Protein AF-A0A498L5N2-F1 (afdb_monomer_lite)

Structure (mmCIF, N/CA/C/O backbone):
data_AF-A0A498L5N2-F1
#
_entry.id   AF-A0A498L5N2-F1
#
loop_
_atom_site.group_PDB
_atom_site.id
_atom_site.type_symbol
_atom_site.label_atom_id
_atom_site.label_alt_id
_atom_site.label_comp_id
_atom_site.label_asym_id
_atom_site.label_entity_id
_atom_site.label_seq_id
_atom_site.pdbx_PDB_ins_code
_atom_site.Cartn_x
_atom_site.Cartn_y
_atom_site.Cartn_z
_atom_site.occupancy
_atom_site.B_iso_or_equiv
_atom_site.auth_seq_id
_atom_site.auth_comp_id
_atom_site.auth_asym_id
_atom_site.auth_atom_id
_atom_site.pdbx_PDB_model_num
ATOM 1 N N . MET A 1 1 ? 24.777 11.546 -25.045 1.00 41.84 1 MET A N 1
ATOM 2 C CA . MET A 1 1 ? 25.797 12.406 -25.681 1.00 41.84 1 MET A CA 1
ATOM 3 C C . MET A 1 1 ? 25.207 12.882 -26.994 1.00 41.84 1 MET A C 1
ATOM 5 O O . MET A 1 1 ? 25.065 12.077 -27.899 1.00 41.84 1 MET A O 1
ATOM 9 N N . VAL A 1 2 ? 24.742 14.127 -27.050 1.00 40.88 2 VAL A N 1
ATOM 10 C CA . VAL A 1 2 ? 24.189 14.731 -28.269 1.00 40.88 2 VAL A CA 1
ATOM 11 C C . VAL A 1 2 ? 25.119 15.880 -28.625 1.00 40.88 2 VAL A C 1
ATOM 13 O O . VAL A 1 2 ? 25.367 16.743 -27.787 1.00 40.88 2 VAL A O 1
ATOM 16 N N . VAL A 1 3 ? 25.691 15.828 -29.825 1.00 46.53 3 VAL A N 1
ATOM 17 C CA . VAL A 1 3 ? 26.588 16.856 -30.358 1.00 46.53 3 VAL A CA 1
ATOM 18 C C . VAL A 1 3 ? 25.764 17.724 -31.301 1.00 46.53 3 VAL A C 1
ATOM 20 O O . VAL A 1 3 ? 25.321 17.249 -32.342 1.00 46.53 3 VAL A O 1
ATOM 23 N N . LEU A 1 4 ? 25.557 18.985 -30.926 1.00 50.78 4 LEU A N 1
ATOM 24 C CA . LEU A 1 4 ? 25.120 20.044 -31.830 1.00 50.78 4 LEU A CA 1
ATOM 25 C C . LEU A 1 4 ? 26.241 21.079 -31.915 1.00 50.78 4 LEU A C 1
ATOM 27 O O . LEU A 1 4 ? 26.857 21.426 -30.906 1.00 50.78 4 LEU A O 1
ATOM 31 N N . GLY A 1 5 ? 26.537 21.481 -33.149 1.00 56.16 5 GLY A N 1
ATOM 32 C CA . GLY A 1 5 ? 27.606 22.402 -33.495 1.00 56.16 5 GLY A CA 1
ATOM 33 C C . GLY A 1 5 ? 27.331 23.800 -32.968 1.00 56.16 5 GLY A C 1
ATOM 34 O O . GLY A 1 5 ? 26.425 24.473 -33.429 1.00 56.16 5 GLY A O 1
ATOM 35 N N . ASP A 1 6 ? 28.104 24.186 -31.969 1.00 58.16 6 ASP A N 1
ATOM 36 C CA . ASP A 1 6 ? 28.868 25.428 -31.904 1.00 58.16 6 ASP A CA 1
ATOM 37 C C . ASP A 1 6 ? 29.682 25.341 -30.614 1.00 58.16 6 ASP A C 1
ATOM 39 O O . ASP A 1 6 ? 29.165 24.945 -29.571 1.00 58.16 6 ASP A O 1
ATOM 43 N N . GLY A 1 7 ? 30.985 25.614 -30.693 1.00 59.75 7 GLY A N 1
ATOM 44 C CA . GLY A 1 7 ? 31.980 25.362 -29.642 1.00 59.75 7 GLY A CA 1
ATOM 45 C C . GLY A 1 7 ? 31.846 26.229 -28.384 1.00 59.75 7 GLY A C 1
ATOM 46 O O . GLY A 1 7 ? 32.812 26.859 -27.965 1.00 59.75 7 GLY A O 1
ATOM 47 N N . GLN A 1 8 ? 30.671 26.264 -27.763 1.00 45.53 8 GLN A N 1
ATOM 48 C CA . GLN A 1 8 ? 30.416 26.887 -26.474 1.00 45.53 8 GLN A CA 1
ATOM 49 C C . GLN A 1 8 ? 30.339 25.801 -25.398 1.00 45.53 8 GLN A C 1
ATOM 51 O O . GLN A 1 8 ? 29.411 24.996 -25.340 1.00 45.53 8 GLN A O 1
ATOM 56 N N . VAL A 1 9 ? 31.348 25.779 -24.528 1.00 51.03 9 VAL A N 1
ATOM 57 C CA . VAL A 1 9 ? 31.362 24.942 -23.327 1.00 51.03 9 VAL A CA 1
ATOM 58 C C . VAL A 1 9 ? 30.348 25.522 -22.342 1.00 51.03 9 VAL A C 1
ATOM 60 O O . VAL A 1 9 ? 30.632 26.496 -21.649 1.00 51.03 9 VAL A O 1
ATOM 63 N N . VAL A 1 10 ? 29.154 24.932 -22.285 1.00 55.66 10 VAL A N 1
ATOM 64 C CA . VAL A 1 10 ? 28.150 25.244 -21.260 1.00 55.66 10 VAL A CA 1
ATOM 65 C C . VAL A 1 10 ? 28.510 24.469 -19.986 1.00 55.66 10 VAL A C 1
ATOM 67 O O . VAL A 1 10 ? 28.491 23.236 -20.006 1.00 55.66 10 VAL A O 1
ATOM 70 N N . PRO A 1 11 ? 28.845 25.128 -18.862 1.00 56.34 11 PRO A N 1
ATOM 71 C CA . PRO A 1 11 ? 29.054 24.424 -17.606 1.00 56.34 11 PRO A CA 1
ATOM 72 C C . PRO A 1 11 ? 27.716 23.900 -17.069 1.00 56.34 11 PRO A C 1
ATOM 74 O O . PRO A 1 11 ? 26.804 24.662 -16.754 1.00 56.34 11 PRO A O 1
ATOM 77 N N . THR A 1 12 ? 27.614 22.579 -16.928 1.00 61.59 12 THR A N 1
ATOM 78 C CA . THR A 1 12 ? 26.543 21.895 -16.190 1.00 61.59 12 THR A CA 1
ATOM 79 C C . THR A 1 12 ? 26.411 22.451 -14.766 1.00 61.59 12 THR A C 1
ATOM 81 O O . THR A 1 12 ? 27.430 22.599 -14.079 1.00 61.59 12 THR A O 1
ATOM 84 N N . PRO A 1 13 ? 25.187 22.713 -14.267 1.00 49.59 13 PRO A N 1
ATOM 85 C CA . PRO A 1 13 ? 24.991 23.147 -12.893 1.00 49.59 13 PRO A CA 1
ATOM 86 C C . PRO A 1 13 ? 25.407 22.030 -11.927 1.00 49.59 13 PRO A C 1
ATOM 88 O O . PRO A 1 13 ? 24.797 20.964 -11.853 1.00 49.59 13 PRO A O 1
ATOM 91 N N . ARG A 1 14 ? 26.490 22.296 -11.187 1.00 50.66 14 ARG A N 1
ATOM 92 C CA . ARG A 1 14 ? 26.965 21.493 -10.057 1.00 50.66 14 ARG A CA 1
ATOM 93 C C . ARG A 1 14 ? 25.847 21.299 -9.037 1.00 50.66 14 ARG A C 1
ATOM 95 O O . ARG A 1 14 ? 25.203 22.260 -8.617 1.00 50.66 14 ARG A O 1
ATOM 102 N N . GLY A 1 15 ? 25.707 20.054 -8.589 1.00 49.12 15 GLY A N 1
ATOM 103 C CA . GLY A 1 15 ? 24.810 19.653 -7.516 1.00 49.12 15 GLY A CA 1
ATOM 104 C C . GLY A 1 15 ? 24.943 20.538 -6.277 1.00 49.12 15 GLY A C 1
ATOM 105 O O . GLY A 1 15 ? 26.016 20.667 -5.682 1.00 49.12 15 GLY A O 1
ATOM 106 N N . ARG A 1 16 ? 23.814 21.117 -5.864 1.00 40.75 16 ARG A N 1
ATOM 107 C CA . ARG A 1 16 ? 23.642 21.650 -4.516 1.00 40.75 16 ARG A CA 1
ATOM 108 C C . ARG A 1 16 ? 23.484 20.472 -3.565 1.00 40.75 16 ARG A C 1
ATOM 110 O O . ARG A 1 16 ? 22.422 19.866 -3.486 1.00 40.75 16 ARG A O 1
ATOM 117 N N . ARG A 1 17 ? 24.544 20.183 -2.810 1.00 45.25 17 ARG A N 1
ATOM 118 C CA . ARG A 1 17 ? 24.421 19.479 -1.532 1.00 45.25 17 ARG A CA 1
ATOM 119 C C . ARG A 1 17 ? 23.640 20.391 -0.590 1.00 45.25 17 ARG A C 1
ATOM 121 O O . ARG A 1 17 ? 24.196 21.346 -0.054 1.00 45.25 17 ARG A O 1
ATOM 128 N N . ILE A 1 18 ? 22.351 20.123 -0.421 1.00 45.91 18 ILE A N 1
ATOM 129 C CA . ILE A 1 18 ? 21.575 20.694 0.677 1.00 45.91 18 ILE A CA 1
ATOM 130 C C . ILE A 1 18 ? 21.891 19.838 1.903 1.00 45.91 18 ILE A C 1
ATOM 132 O O . ILE A 1 18 ? 21.345 18.759 2.098 1.00 45.91 18 ILE A O 1
ATOM 136 N N . LEU A 1 19 ? 22.840 20.318 2.705 1.00 46.84 19 LEU A N 1
ATOM 137 C CA . LEU A 1 19 ? 22.984 19.919 4.099 1.00 46.84 19 LEU A CA 1
ATOM 138 C C . LEU A 1 19 ? 21.739 20.425 4.839 1.00 46.84 19 LEU A C 1
ATOM 140 O O . LEU A 1 19 ? 21.717 21.570 5.289 1.00 46.84 19 LEU A O 1
ATOM 144 N N . SER A 1 20 ? 20.692 19.605 4.933 1.00 41.53 20 SER A N 1
ATOM 145 C CA . SER A 1 20 ? 19.581 19.908 5.834 1.00 41.53 20 SER A CA 1
ATOM 146 C C . SER A 1 20 ? 19.982 19.484 7.241 1.00 41.53 20 SER A C 1
ATOM 148 O O . SER A 1 20 ? 20.059 18.302 7.575 1.00 41.53 20 SER A O 1
ATOM 150 N N . ARG A 1 21 ? 20.345 20.485 8.043 1.00 44.62 21 ARG A N 1
ATOM 151 C CA . ARG A 1 21 ? 20.573 20.353 9.476 1.00 44.62 21 ARG A CA 1
ATOM 152 C C . ARG A 1 21 ? 19.275 19.897 10.134 1.00 44.62 21 ARG A C 1
ATOM 154 O O . ARG A 1 21 ? 18.267 20.591 10.066 1.00 44.62 21 ARG A O 1
ATOM 161 N N . SER A 1 22 ? 19.368 18.760 10.810 1.00 45.28 22 SER A N 1
ATOM 162 C CA . SER A 1 22 ? 18.402 18.260 11.778 1.00 45.28 22 SER A CA 1
ATOM 163 C C . SER A 1 22 ? 18.060 19.359 12.794 1.00 45.28 22 SER A C 1
ATOM 165 O O . SER A 1 22 ? 18.898 19.745 13.612 1.00 45.28 22 SER A O 1
ATOM 167 N N . LEU A 1 23 ? 16.849 19.911 12.696 1.00 42.06 23 LEU A N 1
ATOM 168 C CA . LEU A 1 23 ? 16.246 20.763 13.716 1.00 42.06 23 LEU A CA 1
ATOM 169 C C . LEU A 1 23 ? 15.180 19.925 14.420 1.00 42.06 23 LEU A C 1
ATOM 171 O O . LEU A 1 23 ? 14.024 19.863 14.011 1.00 42.06 23 LEU A O 1
ATOM 175 N N . ILE A 1 24 ? 15.607 19.244 15.480 1.00 46.81 24 ILE A N 1
ATOM 176 C CA . ILE A 1 24 ? 14.726 18.562 16.422 1.00 46.81 24 ILE A CA 1
ATOM 177 C C . ILE A 1 24 ? 14.003 19.654 17.221 1.00 46.81 24 ILE A C 1
ATOM 179 O O . ILE A 1 24 ? 14.530 20.189 18.197 1.00 46.81 24 ILE A O 1
ATOM 183 N N . LEU A 1 25 ? 12.804 20.026 16.774 1.00 40.00 25 LEU A N 1
ATOM 184 C CA . LEU A 1 25 ? 11.910 20.918 17.504 1.00 40.00 25 LEU A CA 1
ATOM 185 C C . LEU A 1 25 ? 11.037 20.072 18.444 1.00 40.00 25 LEU A C 1
ATOM 187 O O . LEU A 1 25 ? 9.973 19.589 18.069 1.00 40.00 25 LEU A O 1
ATOM 191 N N . TYR A 1 26 ? 11.500 19.888 19.682 1.00 42.88 26 TYR A N 1
ATOM 192 C CA . TYR A 1 26 ? 10.705 19.304 20.766 1.00 42.88 26 TYR A CA 1
ATOM 193 C C . TYR A 1 26 ? 9.511 20.219 21.087 1.00 42.88 26 TYR A C 1
ATOM 195 O O . TYR A 1 26 ? 9.645 21.229 21.784 1.00 42.88 26 TYR A O 1
ATOM 203 N N . LYS A 1 27 ? 8.319 19.865 20.598 1.00 40.88 27 LYS A N 1
ATOM 204 C CA . LYS A 1 27 ? 7.059 20.517 20.973 1.00 40.88 27 LYS A CA 1
ATOM 205 C C . LYS A 1 27 ? 6.582 19.951 22.315 1.00 40.88 27 LYS A C 1
ATOM 207 O O . LYS A 1 27 ? 5.880 18.951 22.388 1.00 40.88 27 LYS A O 1
ATOM 212 N N . ARG A 1 28 ? 7.007 20.605 23.398 1.00 40.59 28 ARG A N 1
ATOM 213 C CA . ARG A 1 28 ? 6.606 20.338 24.787 1.00 40.59 28 ARG A CA 1
ATOM 214 C C . ARG A 1 28 ? 5.203 20.904 25.035 1.00 40.59 28 ARG A C 1
ATOM 216 O O . ARG A 1 28 ? 5.051 22.105 25.243 1.00 40.59 28 ARG A O 1
ATOM 223 N N . ILE A 1 29 ? 4.178 20.054 25.009 1.00 44.31 29 ILE A N 1
ATOM 224 C CA . ILE A 1 29 ? 2.815 20.424 25.416 1.00 44.31 29 ILE A CA 1
ATOM 225 C C . ILE A 1 29 ? 2.756 20.416 26.947 1.00 44.31 29 ILE A C 1
ATOM 227 O O . ILE A 1 29 ? 2.770 19.371 27.592 1.00 44.31 29 ILE A O 1
ATOM 231 N N . HIS A 1 30 ? 2.736 21.613 27.532 1.00 44.00 30 HIS A N 1
ATOM 232 C CA . HIS A 1 30 ? 2.388 21.818 28.932 1.00 44.00 30 HIS A CA 1
ATOM 233 C C . HIS A 1 30 ? 0.863 21.802 29.075 1.00 44.00 30 HIS A C 1
ATOM 235 O O . HIS A 1 30 ? 0.172 22.677 28.556 1.00 44.00 30 HIS A O 1
ATOM 241 N N . LEU A 1 31 ? 0.358 20.812 29.813 1.00 42.59 31 LEU A N 1
ATOM 242 C CA . LEU A 1 31 ? -1.011 20.753 30.316 1.00 42.59 31 LEU A CA 1
ATOM 243 C C . LEU A 1 31 ? -1.317 21.990 31.174 1.00 42.59 31 LEU A C 1
ATOM 245 O O . LEU A 1 31 ? -0.715 22.220 32.225 1.00 42.59 31 LEU A O 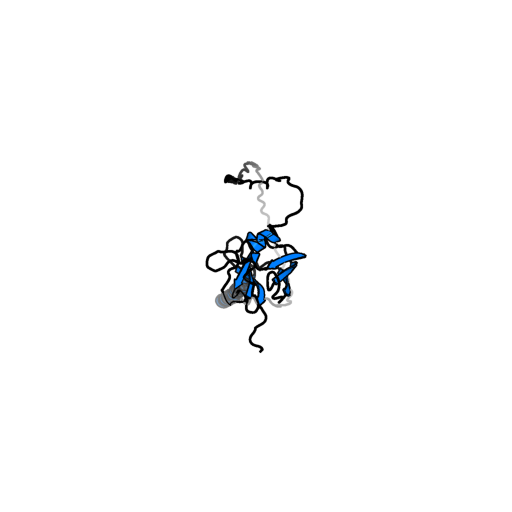1
ATOM 249 N N . PHE A 1 32 ? -2.269 22.784 30.695 1.00 38.41 32 PHE A N 1
ATOM 250 C CA . PHE A 1 32 ? -2.803 23.973 31.342 1.00 38.41 32 PHE A CA 1
ATOM 251 C C . PHE A 1 32 ? -3.977 23.566 32.244 1.00 38.41 32 PHE A C 1
ATOM 253 O O . PHE A 1 32 ? -5.123 23.509 31.811 1.00 38.41 32 PHE A O 1
ATOM 260 N N . GLY A 1 33 ? -3.685 23.243 33.504 1.00 40.06 33 GLY A N 1
ATOM 261 C CA . GLY A 1 33 ? -4.686 22.981 34.540 1.00 40.06 33 GLY A CA 1
ATOM 262 C C . GLY A 1 33 ? -4.764 24.137 35.534 1.00 40.06 33 GLY A C 1
ATOM 263 O O . GLY A 1 33 ? -4.032 24.157 36.521 1.00 40.06 33 GLY A O 1
ATOM 264 N N . ARG A 1 34 ? -5.650 25.109 35.290 1.00 44.44 34 ARG A N 1
ATOM 265 C CA . ARG A 1 34 ? -6.041 26.137 36.269 1.00 44.44 34 ARG A CA 1
ATOM 266 C C . ARG A 1 34 ? -7.534 26.424 36.154 1.00 44.44 34 ARG A C 1
ATOM 268 O O . ARG A 1 34 ? -7.947 27.145 35.256 1.00 44.44 34 ARG A O 1
ATOM 275 N N . THR A 1 35 ? -8.310 25.972 37.136 1.00 46.69 35 THR A N 1
ATOM 276 C CA . THR A 1 35 ? -9.538 26.663 37.550 1.00 46.69 35 THR A CA 1
ATOM 277 C C . THR A 1 35 ? -9.624 26.646 39.071 1.00 46.69 35 THR A C 1
ATOM 279 O O . THR A 1 35 ? -9.855 25.616 39.699 1.00 46.69 35 THR A O 1
ATOM 282 N N . THR A 1 36 ? -9.386 27.812 39.658 1.00 48.12 36 THR A N 1
ATOM 283 C CA . THR A 1 36 ? -9.604 28.134 41.068 1.00 48.12 36 THR A CA 1
ATOM 284 C C . THR A 1 36 ? -10.934 28.856 41.249 1.00 48.12 36 THR A C 1
ATOM 286 O O . THR A 1 36 ? -11.219 29.786 40.498 1.00 48.12 36 THR A O 1
ATOM 289 N N . GLY A 1 37 ? -11.621 28.557 42.353 1.00 37.94 37 GLY A N 1
ATOM 290 C CA . GLY A 1 37 ? -12.497 29.494 43.065 1.00 37.94 37 GLY A CA 1
ATOM 291 C C . GLY A 1 37 ? -13.970 29.082 43.093 1.00 37.94 37 GLY A C 1
ATOM 292 O O . GLY A 1 37 ? -14.457 28.454 42.170 1.00 37.94 37 GLY A O 1
ATOM 293 N N . ARG A 1 38 ? -14.768 29.421 44.104 1.00 38.66 38 ARG A N 1
ATOM 294 C CA . ARG A 1 38 ? -14.550 30.062 45.408 1.00 38.66 38 ARG A CA 1
ATOM 295 C C . ARG A 1 38 ? -15.900 29.988 46.139 1.00 38.66 38 ARG A C 1
ATOM 297 O O . ARG A 1 38 ? -16.945 30.099 45.514 1.00 38.66 38 ARG A O 1
ATOM 304 N N . ALA A 1 39 ? -15.815 29.810 47.453 1.00 44.53 39 ALA A N 1
ATOM 305 C CA . ALA A 1 39 ? -16.807 30.012 48.510 1.00 44.53 39 ALA A CA 1
ATOM 306 C C . ALA A 1 39 ? -18.144 30.714 48.176 1.00 44.53 39 ALA A C 1
ATOM 308 O O . ALA A 1 39 ? -18.166 31.834 47.672 1.00 44.53 39 ALA A O 1
ATOM 309 N N . GLY A 1 40 ? -19.233 30.121 48.678 1.00 39.16 40 GLY A N 1
ATOM 310 C CA . GLY A 1 40 ? -20.525 30.769 48.901 1.00 39.16 40 GLY A CA 1
ATOM 311 C C . GLY A 1 40 ? -21.112 30.337 50.245 1.00 39.16 40 GLY A C 1
ATOM 312 O O . GLY A 1 40 ? -21.734 29.288 50.354 1.00 39.16 40 GLY A O 1
ATOM 313 N N . HIS A 1 41 ? -20.864 31.141 51.280 1.00 47.03 41 HIS A N 1
ATOM 314 C CA . HIS A 1 41 ? -21.536 31.079 52.577 1.00 47.03 41 HIS A CA 1
ATOM 315 C C . HIS A 1 41 ? -23.008 31.487 52.431 1.00 47.03 41 HIS A C 1
ATOM 317 O O . HIS A 1 41 ? -23.303 32.507 51.815 1.00 47.03 41 HIS A O 1
ATOM 323 N N . GLY A 1 42 ? -23.908 30.773 53.106 1.00 40.12 42 GLY A N 1
ATOM 324 C CA . GLY A 1 42 ? -25.301 31.181 53.272 1.00 40.12 42 GLY A CA 1
ATOM 325 C C . GLY A 1 42 ? -25.954 30.444 54.434 1.00 40.12 42 GLY A C 1
ATOM 326 O O . GLY A 1 42 ? -26.553 29.393 54.250 1.00 40.12 42 GLY A O 1
ATOM 327 N N . ARG A 1 43 ? -25.808 30.988 55.649 1.00 50.78 43 ARG A N 1
ATOM 328 C CA . ARG A 1 43 ? -26.684 30.659 56.783 1.00 50.78 43 ARG A CA 1
ATOM 329 C C . ARG A 1 43 ? -28.057 31.261 56.500 1.00 50.78 43 ARG A C 1
ATOM 331 O O . ARG A 1 43 ? -28.100 32.411 56.079 1.00 50.78 43 ARG A O 1
ATOM 338 N N . LEU A 1 44 ? -29.133 30.573 56.872 1.00 46.38 44 LEU A N 1
ATOM 339 C CA . LEU A 1 44 ? -30.341 31.219 57.387 1.00 46.38 44 LEU A CA 1
ATOM 340 C C . LEU A 1 44 ? -31.137 30.245 58.262 1.00 46.38 44 LEU A C 1
ATOM 342 O O . LEU A 1 44 ? -31.323 29.075 57.942 1.00 46.38 44 LEU A O 1
ATOM 346 N N . CYS A 1 45 ? -31.507 30.779 59.421 1.00 39.12 45 CYS A N 1
ATOM 347 C CA . CYS A 1 45 ? -32.216 30.170 60.532 1.00 39.12 45 CYS A CA 1
ATOM 348 C C . CYS A 1 45 ? -33.732 30.043 60.297 1.00 39.12 45 CYS A C 1
ATOM 350 O O . CYS A 1 45 ? -34.299 30.733 59.457 1.00 39.12 45 CYS A O 1
ATOM 352 N N . CYS A 1 46 ? -34.355 29.318 61.239 1.00 39.66 46 CYS A N 1
ATOM 353 C CA . CYS A 1 46 ? -35.734 29.448 61.735 1.00 39.66 46 CYS A CA 1
ATOM 354 C C . CYS A 1 46 ? -36.868 28.857 60.879 1.00 39.66 46 CYS A C 1
ATOM 356 O O . CYS A 1 46 ? -37.246 29.412 59.860 1.00 39.66 46 CYS A O 1
ATOM 358 N N . SER A 1 47 ? -37.592 27.874 61.428 1.00 41.44 47 SER A N 1
ATOM 359 C CA . SER A 1 47 ? -38.813 28.182 62.192 1.00 41.44 47 SER A CA 1
ATOM 360 C C . SER A 1 47 ? -39.431 26.936 62.839 1.00 41.44 47 SER A C 1
ATOM 362 O O . SER A 1 47 ? -39.605 25.896 62.215 1.00 41.44 47 SER A O 1
ATOM 364 N N . LYS A 1 48 ? -39.809 27.106 64.110 1.00 47.00 48 LYS A N 1
ATOM 365 C CA . LYS A 1 48 ? -40.767 26.310 64.890 1.00 47.00 48 LYS A CA 1
ATOM 366 C C . LYS A 1 48 ? -42.063 26.021 64.112 1.00 47.00 48 LYS A C 1
ATOM 368 O O . LYS A 1 48 ? -42.600 26.949 63.511 1.00 47.00 48 LYS A O 1
ATOM 373 N N . ARG A 1 49 ? -42.669 24.847 64.339 1.00 42.47 49 ARG A N 1
ATOM 374 C CA . ARG A 1 49 ? -44.000 24.743 64.980 1.00 42.47 49 ARG A CA 1
ATOM 375 C C . ARG A 1 49 ? -44.376 23.297 65.307 1.00 42.47 49 ARG A C 1
ATOM 377 O O . ARG A 1 49 ? -44.603 22.473 64.434 1.00 42.47 49 ARG A O 1
ATOM 384 N N . SER A 1 50 ? -44.462 23.038 66.603 1.00 54.22 50 SER A N 1
ATOM 385 C CA . SER A 1 50 ? -45.409 22.114 67.215 1.00 54.22 50 SER A CA 1
ATOM 386 C C . SER A 1 50 ? -46.840 22.555 66.903 1.00 54.22 50 SER A C 1
ATOM 388 O O . SER A 1 50 ? -47.127 23.729 67.111 1.00 54.22 50 SER A O 1
ATOM 390 N N . ASP A 1 51 ? -47.713 21.631 66.506 1.00 51.25 51 ASP A N 1
ATOM 391 C CA . ASP A 1 51 ? -49.140 21.691 66.826 1.00 51.25 51 ASP A CA 1
ATOM 392 C C . ASP A 1 51 ? -49.711 20.269 66.874 1.00 51.25 51 ASP A C 1
ATOM 394 O O . ASP A 1 51 ? -49.677 19.504 65.911 1.00 51.25 51 ASP A O 1
ATOM 398 N N . ALA A 1 52 ? -50.198 19.926 68.061 1.00 52.25 52 ALA A N 1
ATOM 399 C CA . ALA A 1 52 ? -50.986 18.752 68.367 1.00 52.25 52 ALA A CA 1
ATOM 400 C C . ALA A 1 52 ? -52.459 19.160 68.383 1.00 52.25 52 ALA A C 1
ATOM 402 O O . ALA A 1 52 ? -52.806 20.031 69.167 1.00 52.25 52 ALA A O 1
ATOM 403 N N . LEU A 1 53 ? -53.324 18.508 67.607 1.00 53.22 53 LEU A N 1
ATOM 404 C CA . LEU A 1 53 ? -54.782 18.471 67.798 1.00 53.22 53 LEU A CA 1
ATOM 405 C C . LEU A 1 53 ? -55.272 17.186 67.105 1.00 53.22 53 LEU A C 1
ATOM 407 O O . LEU A 1 53 ? -54.945 16.945 65.953 1.00 53.22 53 LEU A O 1
ATOM 411 N N . SER A 1 54 ? -55.847 16.208 67.799 1.00 47.34 54 SER A N 1
ATOM 412 C CA . SER A 1 54 ? -57.148 16.186 68.484 1.00 47.34 54 SER A CA 1
ATOM 413 C C . SER A 1 54 ? -58.162 15.396 67.652 1.00 47.34 54 SER A C 1
ATOM 415 O O . SER A 1 54 ? -58.556 15.800 66.566 1.00 47.34 54 SER A O 1
ATOM 417 N N . ARG A 1 55 ? -58.544 14.244 68.216 1.00 51.88 55 ARG A N 1
ATOM 418 C CA . ARG A 1 55 ? -59.849 13.568 68.153 1.00 51.88 55 ARG A CA 1
ATOM 419 C C . ARG A 1 55 ? -60.803 13.956 67.013 1.00 51.88 55 ARG A C 1
ATOM 421 O O . ARG A 1 55 ? -61.428 15.007 67.074 1.00 51.88 55 ARG A O 1
ATOM 428 N N . GLN A 1 56 ? -61.177 12.959 66.211 1.00 51.25 56 GLN A N 1
ATOM 429 C CA . GLN A 1 56 ? -62.595 12.731 65.924 1.00 51.25 56 GLN A CA 1
ATOM 430 C C . GLN A 1 56 ? -62.870 11.239 65.736 1.00 51.25 56 GLN A C 1
ATOM 432 O O . GLN A 1 56 ? -62.308 10.580 64.868 1.00 51.25 56 GLN A O 1
ATOM 437 N N . GLY A 1 57 ? -63.709 10.703 66.620 1.00 46.34 57 GLY A N 1
ATOM 438 C CA . GLY A 1 57 ? -64.227 9.350 66.523 1.00 46.34 57 GLY A CA 1
ATOM 439 C C . GLY A 1 57 ? -65.527 9.276 65.724 1.00 46.34 57 GLY A C 1
ATOM 440 O O . GLY A 1 57 ? -66.202 10.282 65.526 1.00 46.34 57 GLY A O 1
ATOM 441 N N . ARG A 1 58 ? -65.880 8.018 65.426 1.00 51.31 58 ARG A N 1
ATOM 442 C CA . ARG A 1 58 ? -67.159 7.489 64.921 1.00 51.31 58 ARG A CA 1
ATOM 443 C C . ARG A 1 58 ? -67.532 7.878 63.488 1.00 51.31 58 ARG A C 1
ATOM 445 O O . ARG A 1 58 ? -67.903 9.008 63.214 1.00 51.31 58 ARG A O 1
ATOM 452 N N . ASN A 1 59 ? -67.571 6.873 62.613 1.00 50.84 59 ASN A N 1
ATOM 453 C CA . ASN A 1 59 ? -68.823 6.169 62.312 1.00 50.84 59 ASN A CA 1
ATOM 454 C C . ASN A 1 59 ? -68.524 4.821 61.639 1.00 50.84 59 ASN A C 1
ATOM 456 O O . ASN A 1 59 ? -67.968 4.768 60.547 1.00 50.84 59 ASN A O 1
ATOM 460 N N . GLN A 1 60 ? -68.901 3.731 62.313 1.00 57.81 60 GLN A N 1
ATOM 461 C CA . GLN A 1 60 ? -69.150 2.450 61.663 1.00 57.81 60 GLN A CA 1
ATOM 462 C C . GLN A 1 60 ? -70.592 2.458 61.150 1.00 57.81 60 GLN A C 1
ATOM 464 O O . GLN A 1 60 ? -71.513 2.652 61.939 1.00 57.81 60 GLN A O 1
ATOM 469 N N . ALA A 1 61 ? -70.778 2.206 59.861 1.00 47.56 61 ALA A N 1
ATOM 470 C CA . ALA A 1 61 ? -71.963 1.554 59.312 1.00 47.56 61 ALA A CA 1
ATOM 471 C C . ALA A 1 61 ? -71.564 0.992 57.946 1.00 47.56 61 ALA A C 1
ATOM 473 O O . ALA A 1 61 ? -70.923 1.673 57.151 1.00 47.56 61 ALA A O 1
ATOM 474 N N . GLY A 1 62 ? -71.834 -0.297 57.757 1.00 50.22 62 GLY A N 1
ATOM 475 C CA . GLY A 1 62 ? -71.192 -1.128 56.752 1.00 50.22 62 GLY A CA 1
ATOM 476 C C . GLY A 1 62 ? -71.549 -0.802 55.309 1.00 50.22 62 GLY A C 1
ATOM 477 O O . GLY A 1 62 ? -72.493 -0.078 55.024 1.00 50.22 62 GLY A O 1
ATOM 478 N N . MET A 1 63 ? -70.825 -1.457 54.408 1.00 50.88 63 MET A N 1
ATOM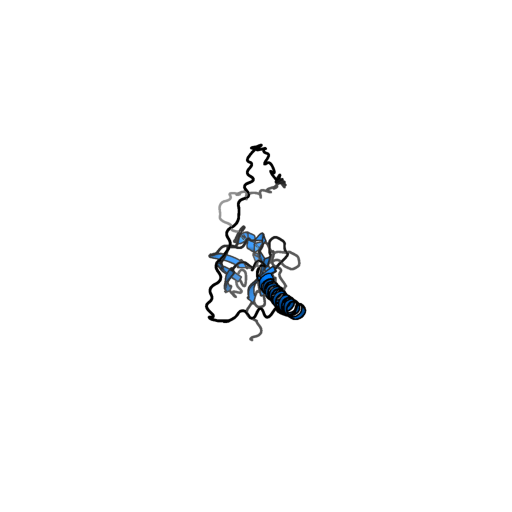 479 C CA . MET A 1 63 ? -71.431 -2.289 53.374 1.00 50.88 63 MET A CA 1
ATOM 480 C C . MET A 1 63 ? -70.349 -3.171 52.756 1.00 50.88 63 MET A C 1
ATOM 482 O O . MET A 1 63 ? -69.367 -2.710 52.184 1.00 50.88 63 MET A O 1
ATOM 486 N N . SER A 1 64 ? -70.570 -4.471 52.918 1.00 67.00 64 SER A N 1
ATOM 487 C CA . SER A 1 64 ? -69.934 -5.550 52.179 1.00 67.00 64 SER A CA 1
ATOM 488 C C . SER A 1 64 ? -69.936 -5.242 50.683 1.00 67.00 64 SER A C 1
ATOM 490 O O . SER A 1 64 ? -71.010 -5.038 50.116 1.00 67.00 64 SER A O 1
ATOM 492 N N . ARG A 1 65 ? -68.756 -5.209 50.054 1.00 60.84 65 ARG A N 1
ATOM 493 C CA . ARG A 1 65 ? -68.579 -5.397 48.607 1.00 60.84 65 ARG A CA 1
ATOM 494 C C . ARG A 1 65 ? -67.105 -5.600 48.268 1.00 60.84 65 ARG A C 1
ATOM 496 O O . ARG A 1 65 ? -66.313 -4.670 48.281 1.00 60.84 65 ARG A O 1
ATOM 503 N N . GLY A 1 66 ? -66.794 -6.838 47.894 1.00 54.47 66 GLY A N 1
ATOM 504 C CA . GLY A 1 66 ? -65.717 -7.128 46.958 1.00 54.47 66 GLY A CA 1
ATOM 505 C C . GLY A 1 66 ? -64.342 -7.358 47.565 1.00 54.47 66 GLY A C 1
ATOM 506 O O . GLY A 1 66 ? -63.439 -6.554 47.376 1.00 54.47 66 GLY A O 1
ATOM 507 N N . MET A 1 67 ? -64.149 -8.527 48.172 1.00 60.34 67 MET A N 1
ATOM 508 C CA . MET A 1 67 ? -62.829 -9.152 48.248 1.00 60.34 67 MET A CA 1
ATOM 509 C C . MET A 1 67 ? -62.371 -9.517 46.822 1.00 60.34 67 MET A C 1
ATOM 511 O O . MET A 1 67 ? -62.491 -10.660 46.392 1.00 60.34 67 MET A O 1
ATOM 515 N N . TRP A 1 68 ? -61.903 -8.532 46.057 1.00 59.75 68 TRP A N 1
ATOM 516 C CA . TRP A 1 68 ? -61.329 -8.714 44.725 1.00 59.75 68 TRP A CA 1
ATOM 517 C C . TRP A 1 68 ? -59.833 -8.368 44.793 1.00 59.75 68 TRP A C 1
ATOM 519 O O . TRP A 1 68 ? -59.450 -7.215 44.928 1.00 59.75 68 TRP A O 1
ATOM 529 N N . PHE A 1 69 ? -58.999 -9.411 44.733 1.00 58.84 69 PHE A N 1
ATOM 530 C CA . PHE A 1 69 ? -57.543 -9.387 44.498 1.00 58.84 69 PHE A CA 1
ATOM 531 C C . PHE A 1 69 ? -56.621 -8.730 45.538 1.00 58.84 69 PHE A C 1
ATOM 533 O O . PHE A 1 69 ? -55.611 -8.139 45.186 1.00 58.84 69 PHE A O 1
ATOM 540 N N . GLY A 1 70 ? -56.864 -8.969 46.823 1.00 55.38 70 GLY A N 1
ATOM 541 C CA . GLY A 1 70 ? -55.852 -8.788 47.870 1.00 55.38 70 GLY A CA 1
ATOM 542 C C . GLY A 1 70 ? -55.121 -10.084 48.222 1.00 55.38 70 GLY A C 1
ATOM 543 O O . GLY A 1 70 ? -54.883 -10.342 49.393 1.00 55.38 70 GLY A O 1
ATOM 544 N N . ARG A 1 71 ? -54.830 -10.974 47.259 1.00 57.56 71 ARG A N 1
ATOM 545 C CA . ARG A 1 71 ? -53.875 -12.054 47.549 1.00 57.56 71 ARG A CA 1
ATOM 546 C C . ARG A 1 71 ? -52.484 -11.451 47.460 1.00 57.56 71 ARG A C 1
ATOM 548 O O . ARG A 1 71 ? -51.827 -11.573 46.427 1.00 57.56 71 ARG A O 1
ATOM 555 N N . GLU A 1 72 ? -52.054 -10.848 48.559 1.00 60.22 72 GLU A N 1
ATOM 556 C CA . GLU A 1 72 ? -50.650 -10.750 48.944 1.00 60.22 72 GLU A CA 1
ATOM 557 C C . GLU A 1 72 ? -50.124 -12.185 49.060 1.00 60.22 72 GLU A C 1
ATOM 559 O O . GLU A 1 72 ? -49.954 -12.756 50.134 1.00 60.22 72 GLU A O 1
ATOM 564 N N . ARG A 1 73 ? -49.930 -12.838 47.912 1.00 61.53 73 ARG A N 1
ATOM 565 C CA . ARG A 1 73 ? -49.053 -13.993 47.816 1.00 61.53 73 ARG A CA 1
ATOM 566 C C . ARG A 1 73 ? -47.682 -13.387 48.010 1.00 61.53 73 ARG A C 1
ATOM 568 O O . ARG A 1 73 ? -47.054 -12.991 47.033 1.00 61.53 73 ARG A O 1
ATOM 575 N N . GLY A 1 74 ? -47.299 -13.214 49.274 1.00 59.12 74 GLY A N 1
ATOM 576 C CA . GLY A 1 74 ? -45.921 -12.980 49.649 1.00 59.12 74 GLY A CA 1
ATOM 577 C C . GLY A 1 74 ? -45.140 -14.056 48.928 1.00 59.12 74 GLY A C 1
ATOM 578 O O . GLY A 1 74 ? -45.300 -15.245 49.206 1.00 59.12 74 GLY A O 1
ATOM 579 N N . VAL A 1 75 ? -44.432 -13.646 47.884 1.00 64.62 75 VAL A N 1
ATOM 580 C CA . VAL A 1 75 ? -43.485 -14.503 47.190 1.00 64.62 75 VAL A CA 1
ATOM 581 C C . VAL A 1 75 ? -42.621 -15.068 48.308 1.00 64.62 75 VAL A C 1
ATOM 583 O O . VAL A 1 75 ? -42.067 -14.281 49.076 1.00 64.62 75 VAL A O 1
ATOM 586 N N . SER A 1 76 ? -42.609 -16.395 48.495 1.00 76.62 76 SER A N 1
ATOM 587 C CA . SER A 1 76 ? -41.796 -17.002 49.553 1.00 76.62 76 SER A CA 1
ATOM 588 C C . SER A 1 76 ? -40.400 -16.407 49.468 1.00 76.62 76 SER A C 1
ATOM 590 O O . SER A 1 76 ? -39.870 -16.288 48.366 1.00 76.62 76 SER A O 1
ATOM 592 N N . GLU A 1 77 ? -39.828 -16.028 50.607 1.00 84.75 77 GLU A N 1
ATOM 593 C CA . GLU A 1 77 ? -38.526 -15.356 50.707 1.00 84.75 77 GLU A CA 1
ATOM 594 C C . GLU A 1 77 ? -37.472 -15.989 49.780 1.00 84.75 77 GLU A C 1
ATOM 596 O O . GLU A 1 77 ? -36.777 -15.307 49.033 1.00 84.75 77 GLU A O 1
ATOM 601 N N . VAL A 1 78 ? -37.482 -17.320 49.704 1.00 89.38 78 VAL A N 1
ATOM 602 C CA . VAL A 1 78 ? -36.617 -18.121 48.830 1.00 89.38 78 VAL A CA 1
ATOM 603 C C . VAL A 1 78 ? -36.981 -18.017 47.342 1.00 89.38 78 VAL A C 1
ATOM 605 O O . VAL A 1 78 ? -36.101 -17.901 46.494 1.00 89.38 78 VAL A O 1
ATOM 608 N N . VAL A 1 79 ? -38.271 -18.035 46.999 1.00 86.25 79 VAL A N 1
ATOM 609 C CA . VAL A 1 79 ? -38.747 -17.937 45.607 1.00 86.25 79 VAL A CA 1
ATOM 610 C C . VAL A 1 79 ? -38.463 -16.547 45.034 1.00 86.25 79 VAL A C 1
ATOM 612 O O . VAL A 1 79 ? -38.088 -16.434 43.869 1.00 86.25 79 VAL A O 1
ATOM 615 N N . GLY A 1 80 ? -38.573 -15.499 45.854 1.00 87.50 80 GLY A N 1
ATOM 616 C CA . GLY A 1 80 ? -38.196 -14.141 45.464 1.00 87.50 80 GLY A CA 1
ATOM 617 C C . GLY A 1 80 ? -36.701 -14.019 45.167 1.00 87.50 80 GLY A C 1
ATOM 618 O O . GLY A 1 80 ? -36.323 -13.455 44.142 1.00 87.50 80 GLY A O 1
ATOM 619 N N . VAL A 1 81 ? -35.856 -14.611 46.017 1.00 92.19 81 VAL A N 1
ATOM 620 C CA . VAL A 1 81 ? -34.397 -14.587 45.840 1.00 92.19 81 VAL A CA 1
ATOM 621 C C . VAL A 1 81 ? -33.962 -15.338 44.584 1.00 92.19 81 VAL A C 1
ATOM 623 O O . VAL A 1 81 ? -33.174 -14.808 43.804 1.00 92.19 81 VAL A O 1
ATOM 626 N N . VAL A 1 82 ? -34.489 -16.540 44.340 1.00 93.62 82 VAL A N 1
ATOM 627 C CA . VAL A 1 82 ? -34.129 -17.314 43.138 1.00 93.62 82 VAL A CA 1
ATOM 628 C C . VAL A 1 82 ? -34.549 -16.577 41.865 1.00 93.62 82 VAL A C 1
ATOM 630 O O . VAL A 1 82 ? -33.775 -16.511 40.911 1.00 93.62 82 VAL A O 1
ATOM 633 N N . LEU A 1 83 ? -35.740 -15.971 41.859 1.00 91.88 83 LEU A N 1
ATOM 634 C CA . LEU A 1 83 ? -36.224 -15.189 40.721 1.00 91.88 83 LEU A CA 1
ATOM 635 C C . LEU A 1 83 ? -35.355 -13.950 40.472 1.00 91.88 83 LEU A C 1
ATOM 637 O O . LEU A 1 83 ? -35.022 -13.657 39.324 1.00 91.88 83 LEU A O 1
ATOM 641 N N . LEU A 1 84 ? -34.948 -13.260 41.540 1.00 92.88 84 LEU A N 1
ATOM 642 C CA . LEU A 1 84 ? -34.060 -12.105 41.460 1.00 92.88 84 LEU A CA 1
ATOM 643 C C . LEU A 1 84 ? -32.694 -12.487 40.874 1.00 92.88 84 LEU A C 1
ATOM 645 O O . LEU A 1 84 ? -32.227 -11.848 39.936 1.00 92.88 84 LEU A O 1
ATOM 649 N N . ILE A 1 85 ? -32.078 -13.560 41.378 1.00 95.69 85 ILE A N 1
ATOM 650 C CA . ILE A 1 85 ? -30.779 -14.026 40.875 1.00 95.69 85 ILE A CA 1
ATOM 651 C C . ILE A 1 85 ? -30.897 -14.442 39.408 1.00 95.69 85 ILE A C 1
ATOM 653 O O . ILE A 1 85 ? -30.025 -14.107 38.612 1.00 95.69 85 ILE A O 1
ATOM 657 N N . GLY A 1 86 ? -31.983 -15.124 39.033 1.00 97.12 86 GLY A N 1
ATOM 658 C CA . GLY A 1 86 ? -32.214 -15.562 37.659 1.00 97.12 86 GLY A CA 1
ATOM 659 C C . GLY A 1 86 ? -32.259 -14.402 36.664 1.00 97.12 86 GLY A C 1
ATOM 660 O O . GLY A 1 86 ? -31.554 -14.431 35.655 1.00 97.12 86 GLY A O 1
ATOM 661 N N . VAL A 1 87 ? -33.036 -13.352 36.958 1.00 94.94 87 VAL A N 1
ATOM 662 C CA . VAL A 1 87 ? -33.117 -12.187 36.062 1.00 94.94 87 VAL A CA 1
ATOM 663 C C . VAL A 1 87 ? -31.804 -11.407 36.027 1.00 94.94 87 VAL A C 1
ATOM 665 O O . VAL A 1 87 ? -31.378 -10.994 34.952 1.00 94.94 87 VAL A O 1
ATOM 668 N N . THR A 1 88 ? -31.113 -11.250 37.159 1.00 96.00 88 THR A N 1
ATOM 669 C CA . THR A 1 88 ? -29.812 -10.572 37.184 1.00 96.00 88 THR A CA 1
ATOM 670 C C . THR A 1 88 ? -28.761 -11.357 36.408 1.00 96.00 88 THR A C 1
ATOM 672 O O . THR A 1 88 ? -28.036 -10.759 35.622 1.00 96.00 88 THR A O 1
ATOM 675 N N . ALA A 1 89 ? -28.702 -12.681 36.561 1.00 94.69 89 ALA A N 1
ATOM 676 C CA . ALA A 1 89 ? -27.779 -13.524 35.808 1.00 94.69 89 ALA A CA 1
ATOM 677 C C . ALA A 1 89 ? -28.036 -13.430 34.298 1.00 94.69 89 ALA A C 1
ATOM 679 O O . ALA A 1 89 ? -27.087 -13.343 33.521 1.00 94.69 89 ALA A O 1
ATOM 680 N N . LEU A 1 90 ? -29.306 -13.375 33.884 1.00 95.38 90 LEU A N 1
ATOM 681 C CA . LEU A 1 90 ? -29.670 -13.200 32.481 1.00 95.38 90 LEU A CA 1
ATOM 682 C C . LEU A 1 90 ? -29.315 -11.802 31.962 1.00 95.38 90 LEU A C 1
ATOM 684 O O . LEU A 1 90 ? -28.772 -11.694 30.868 1.00 95.38 90 LEU A O 1
ATOM 688 N N . LEU A 1 91 ? -29.566 -10.738 32.733 1.00 95.81 91 LEU A N 1
ATOM 689 C CA . LEU A 1 91 ? -29.192 -9.373 32.346 1.00 95.81 91 LEU A CA 1
ATOM 690 C C . LEU A 1 91 ? -27.674 -9.207 32.253 1.00 95.81 91 LEU A C 1
ATOM 692 O O . LEU A 1 91 ? -27.177 -8.662 31.274 1.00 95.81 91 LEU A O 1
ATOM 696 N N . VAL A 1 92 ? -26.934 -9.706 33.243 1.00 95.12 92 VAL A N 1
ATOM 697 C CA . VAL A 1 92 ? -25.469 -9.630 33.272 1.00 95.12 92 VAL A CA 1
ATOM 698 C C . VAL A 1 92 ? -24.865 -10.480 32.159 1.00 95.12 92 VAL A C 1
ATOM 700 O O . VAL A 1 92 ? -24.011 -9.993 31.427 1.00 95.12 92 VAL A O 1
ATOM 703 N N . GLY A 1 93 ? -25.326 -11.720 31.984 1.00 94.56 93 GLY A N 1
ATOM 704 C CA . GLY A 1 93 ? -24.863 -12.590 30.904 1.00 94.56 93 GLY A CA 1
ATOM 705 C C . GLY A 1 93 ? -25.224 -12.044 29.522 1.00 94.56 93 GLY A C 1
ATOM 706 O O . GLY A 1 93 ? -24.387 -12.037 28.625 1.00 94.56 93 GLY A O 1
ATOM 707 N N . GLY A 1 94 ? -26.440 -11.521 29.359 1.00 94.00 94 GLY A N 1
ATOM 708 C CA . GLY A 1 94 ? -26.920 -10.951 28.103 1.00 94.00 94 GLY A CA 1
ATOM 709 C C . GLY A 1 94 ? -26.155 -9.694 27.696 1.00 94.00 94 GLY A C 1
ATOM 710 O O . GLY A 1 94 ? -25.668 -9.615 26.571 1.00 94.00 94 GLY A O 1
ATOM 711 N N . VAL A 1 95 ? -25.987 -8.738 28.616 1.00 87.38 95 VAL A N 1
ATOM 712 C CA . VAL A 1 95 ? -25.190 -7.527 28.358 1.00 87.38 95 VAL A CA 1
ATOM 713 C C . VAL A 1 95 ? -23.709 -7.874 28.206 1.00 87.38 95 VAL A C 1
ATOM 715 O O . VAL A 1 95 ? -23.052 -7.313 27.338 1.00 87.38 95 VAL A O 1
ATOM 718 N N . GLY A 1 96 ? -23.184 -8.828 28.980 1.00 86.44 96 GLY A N 1
ATOM 719 C CA . GLY A 1 96 ? -21.798 -9.286 28.871 1.00 86.44 96 GLY A CA 1
ATOM 720 C C . GLY A 1 96 ? -21.471 -9.875 27.497 1.00 86.44 96 GLY A C 1
ATOM 721 O O . GLY A 1 96 ? -20.476 -9.491 26.891 1.00 86.44 96 GLY A O 1
ATOM 722 N N . VAL A 1 97 ? -22.333 -10.745 26.962 1.00 87.12 97 VAL A N 1
ATOM 723 C CA . VAL A 1 97 ? -22.163 -11.305 25.610 1.00 87.12 97 VAL A CA 1
ATOM 724 C C . VAL A 1 97 ? -22.382 -10.243 24.535 1.00 87.12 97 VAL A C 1
ATOM 726 O O . VAL A 1 97 ? -21.642 -10.224 23.557 1.00 87.12 97 VAL A O 1
ATOM 729 N N . TYR A 1 98 ? -23.345 -9.332 24.713 1.00 85.44 98 TYR A N 1
ATOM 730 C CA . TYR A 1 98 ? -23.566 -8.224 23.780 1.00 85.44 98 TYR 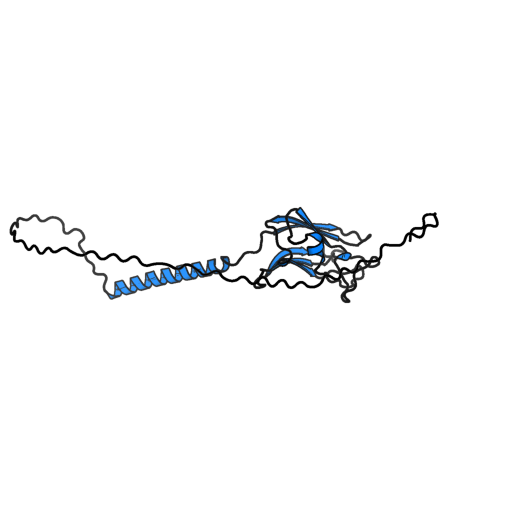A CA 1
ATOM 731 C C . TYR A 1 98 ? -22.329 -7.319 23.697 1.00 85.44 98 TYR A C 1
ATOM 733 O O . TYR A 1 98 ? -21.816 -7.068 22.614 1.00 85.44 98 TYR A O 1
ATOM 741 N N . LEU A 1 99 ? -21.782 -6.895 24.837 1.00 82.50 99 LEU A N 1
ATOM 742 C CA . LEU A 1 99 ? -20.556 -6.099 24.877 1.00 82.50 99 LEU A CA 1
ATOM 743 C C . LEU A 1 99 ? -19.333 -6.867 24.379 1.00 82.50 99 LEU A C 1
ATOM 745 O O . LEU A 1 99 ? -18.431 -6.238 23.855 1.00 82.50 99 LEU A O 1
ATOM 749 N N . PHE A 1 100 ? -19.274 -8.191 24.511 1.00 82.56 100 PHE A N 1
ATOM 750 C CA . PHE A 1 100 ? -18.183 -8.980 23.937 1.00 82.56 100 PHE A CA 1
ATOM 751 C C . PHE A 1 100 ? -18.291 -9.074 22.407 1.00 82.56 100 PHE A C 1
ATOM 753 O O . PHE A 1 100 ? -17.308 -8.851 21.710 1.00 82.56 100 PHE A O 1
ATOM 760 N N . GLN A 1 101 ? -19.495 -9.324 21.880 1.00 75.06 101 GLN A N 1
ATOM 761 C CA . GLN A 1 101 ? -19.745 -9.385 20.435 1.00 75.06 101 GLN A CA 1
ATOM 762 C C . GLN A 1 101 ? -19.540 -8.035 19.736 1.00 75.06 101 GLN A C 1
ATOM 764 O O . GLN A 1 101 ? -18.986 -7.993 18.645 1.00 75.06 101 GLN A O 1
ATOM 769 N N . TYR A 1 102 ? -19.960 -6.930 20.357 1.00 70.44 102 TYR A N 1
ATOM 770 C CA . TYR A 1 102 ? -19.753 -5.581 19.816 1.00 70.44 102 TYR A CA 1
ATOM 771 C C . TYR A 1 102 ? -18.460 -4.919 20.306 1.00 70.44 102 TYR A C 1
ATOM 773 O O . TYR A 1 102 ? -18.031 -3.923 19.737 1.00 70.44 102 TYR A O 1
ATOM 781 N N . GLY A 1 103 ? -17.811 -5.464 21.333 1.00 61.44 103 GLY A N 1
ATOM 782 C CA . GLY A 1 103 ? -16.534 -4.971 21.853 1.00 61.44 103 GLY A CA 1
ATOM 783 C C . GLY A 1 103 ? -15.391 -5.180 20.870 1.00 61.44 103 GLY A C 1
ATOM 784 O O . GLY A 1 103 ? -14.505 -4.339 20.808 1.00 61.44 103 GLY A O 1
ATOM 785 N N . GLY A 1 104 ? -15.465 -6.226 20.040 1.00 62.16 104 GLY A N 1
ATOM 786 C CA . GLY A 1 104 ? -14.580 -6.386 18.881 1.00 62.16 104 GLY A CA 1
ATOM 787 C C . GLY A 1 104 ? -14.902 -5.442 17.712 1.00 62.16 104 GLY A C 1
ATOM 788 O O . GLY A 1 104 ? -14.083 -5.280 16.823 1.00 62.16 104 GLY A O 1
ATOM 789 N N . ALA A 1 105 ? -16.075 -4.797 17.702 1.00 55.16 105 ALA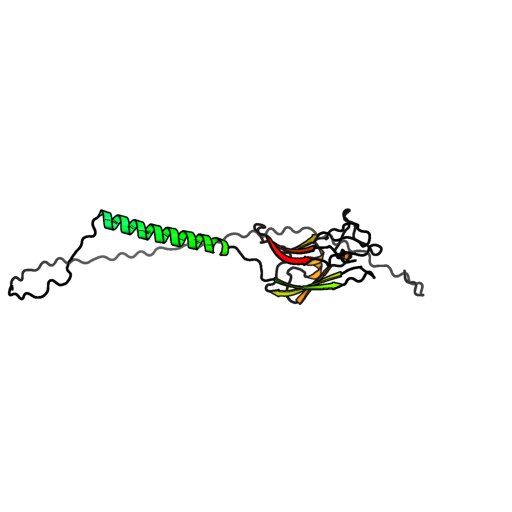 A N 1
ATOM 790 C CA . ALA A 1 105 ? -16.493 -3.851 16.658 1.00 55.16 105 ALA A CA 1
ATOM 791 C C . ALA A 1 105 ? -16.281 -2.374 17.046 1.00 55.16 105 ALA A C 1
ATOM 793 O O . ALA A 1 105 ? -16.518 -1.486 16.233 1.00 55.16 105 ALA A O 1
ATOM 794 N N . LEU A 1 106 ? -15.847 -2.098 18.283 1.00 54.78 106 LEU A N 1
ATOM 795 C CA . LEU A 1 106 ? -15.317 -0.787 18.692 1.00 54.78 106 LEU A CA 1
ATOM 796 C C . LEU A 1 106 ? -13.847 -0.612 18.287 1.00 54.78 106 LEU A C 1
ATOM 798 O O . LEU A 1 106 ? -13.226 0.396 18.616 1.00 54.78 106 LEU A O 1
ATOM 802 N N . GLU A 1 107 ? -13.287 -1.614 17.618 1.00 61.31 107 GLU A N 1
ATOM 803 C CA . GLU A 1 107 ? -11.944 -1.577 17.078 1.00 61.31 107 GLU A CA 1
ATOM 804 C C . GLU A 1 107 ? -11.991 -0.801 15.764 1.00 61.31 107 GLU A C 1
ATOM 806 O O . GLU A 1 107 ? -12.832 -1.069 14.904 1.00 61.31 107 GLU A O 1
ATOM 811 N N . GLU A 1 108 ? -11.140 0.219 15.663 1.00 67.88 108 GLU A N 1
ATOM 812 C CA . GLU A 1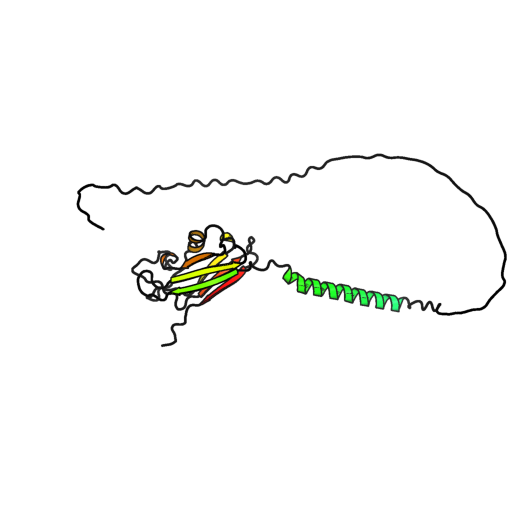 108 ? -11.007 1.085 14.494 1.00 67.88 108 GLU A CA 1
ATOM 813 C C . GLU A 1 108 ? -10.886 0.224 13.234 1.00 67.88 108 GLU A C 1
ATOM 815 O O . GLU A 1 108 ? -9.906 -0.498 13.046 1.00 67.88 108 GLU A O 1
ATOM 820 N N . SER A 1 109 ? -11.953 0.214 12.433 1.00 72.31 109 SER A N 1
ATOM 821 C CA . SER A 1 109 ? -11.971 -0.488 11.153 1.00 72.31 109 SER A CA 1
ATOM 822 C C . SER A 1 109 ? -11.085 0.288 10.186 1.00 72.31 109 SER A C 1
ATOM 824 O O . SER A 1 109 ? -11.103 1.520 10.225 1.00 72.31 109 SER A O 1
ATOM 826 N N . GLY A 1 110 ? -10.318 -0.410 9.343 1.00 77.06 110 GLY A N 1
ATOM 827 C CA . GLY A 1 110 ? -9.459 0.247 8.364 1.00 77.06 110 GLY A CA 1
ATOM 828 C C . GLY A 1 110 ? -10.225 1.246 7.485 1.00 77.06 110 GLY A C 1
ATOM 829 O O . GLY A 1 110 ? -11.447 1.124 7.314 1.00 77.06 110 GLY A O 1
ATOM 830 N N . PRO A 1 111 ? -9.530 2.250 6.924 1.00 83.94 111 PRO A N 1
ATOM 831 C CA . PRO A 1 111 ? -10.162 3.260 6.089 1.00 83.94 111 PRO A CA 1
ATOM 832 C C . PRO A 1 111 ? -10.849 2.600 4.894 1.00 83.94 111 PRO A C 1
ATOM 834 O O . PRO A 1 111 ? -10.337 1.646 4.303 1.00 83.94 111 PRO A O 1
ATOM 837 N N . SER A 1 112 ? -12.005 3.136 4.494 1.00 84.38 112 SER A N 1
ATOM 838 C CA . SER A 1 112 ? -12.627 2.700 3.243 1.00 84.38 112 SER A CA 1
ATOM 839 C C . SER A 1 112 ? -11.714 3.093 2.076 1.00 84.38 112 SER A C 1
ATOM 841 O O . SER A 1 112 ? -11.506 4.278 1.831 1.00 84.38 112 SER A O 1
ATOM 843 N N . PHE A 1 113 ? -11.133 2.106 1.391 1.00 86.62 113 PHE A N 1
ATOM 844 C CA . PHE A 1 113 ? -10.203 2.305 0.280 1.00 86.62 113 PHE A CA 1
ATOM 845 C C . PHE A 1 113 ? -10.663 1.484 -0.925 1.00 86.62 113 PHE A C 1
ATOM 847 O O . PHE A 1 113 ? -10.779 0.261 -0.858 1.00 86.62 113 PHE A O 1
ATOM 854 N N . SER A 1 114 ? -10.934 2.157 -2.040 1.00 89.56 114 SER A N 1
ATOM 855 C CA . SER A 1 114 ? -11.276 1.518 -3.307 1.00 89.56 114 SER A CA 1
ATOM 856 C C . SER A 1 114 ? -10.261 1.925 -4.362 1.00 89.56 114 SER A C 1
ATOM 858 O O . SER A 1 114 ? -10.136 3.107 -4.689 1.00 89.56 114 SER A O 1
ATOM 860 N N . ALA A 1 115 ? -9.537 0.946 -4.901 1.00 90.19 115 ALA A N 1
ATOM 861 C CA . ALA A 1 115 ? -8.576 1.170 -5.966 1.00 90.19 115 ALA A CA 1
ATOM 862 C C . ALA A 1 115 ? -8.883 0.342 -7.207 1.00 90.19 115 ALA A C 1
ATOM 864 O O . ALA A 1 115 ? -9.326 -0.804 -7.121 1.00 90.19 115 ALA A O 1
ATOM 865 N N . SER A 1 116 ? -8.567 0.918 -8.361 1.00 91.69 116 SER A N 1
ATOM 866 C CA . SER A 1 116 ? -8.488 0.201 -9.625 1.00 91.69 116 SER A CA 1
ATOM 867 C C . SER A 1 116 ? -7.041 0.054 -10.057 1.00 91.69 116 SER A C 1
ATOM 869 O O . SER A 1 116 ? -6.148 0.794 -9.638 1.00 91.69 116 SER A O 1
ATOM 871 N N . THR A 1 117 ? -6.781 -0.962 -10.873 1.00 92.44 117 THR A N 1
ATOM 872 C CA . THR A 1 117 ? -5.435 -1.255 -11.350 1.00 92.44 117 THR A CA 1
ATOM 873 C C . THR A 1 117 ? -5.430 -1.509 -12.842 1.00 92.44 117 THR A C 1
ATOM 875 O O . THR A 1 117 ? -6.275 -2.219 -13.377 1.00 92.44 117 THR A O 1
ATOM 878 N N . THR A 1 118 ? -4.457 -0.907 -13.519 1.00 92.12 118 THR A N 1
ATOM 879 C CA . THR A 1 118 ? -4.159 -1.144 -14.929 1.00 92.12 118 THR A CA 1
ATOM 880 C C . THR A 1 118 ? -2.759 -1.724 -15.030 1.00 92.12 118 THR A C 1
ATOM 882 O O . THR A 1 118 ? -1.781 -1.072 -14.660 1.00 92.12 118 THR A O 1
ATOM 885 N N . TYR A 1 119 ? -2.673 -2.948 -15.535 1.00 90.69 119 TYR A N 1
ATOM 886 C CA . TYR A 1 119 ? -1.419 -3.643 -15.791 1.00 90.69 119 TYR A CA 1
ATOM 887 C C . TYR A 1 119 ? -1.053 -3.534 -17.272 1.00 90.69 119 TYR A C 1
ATOM 889 O O . TYR A 1 119 ? -1.908 -3.707 -18.140 1.00 90.69 119 TYR A O 1
ATOM 897 N N . ASN A 1 120 ? 0.210 -3.223 -17.551 1.00 88.62 120 ASN A N 1
ATOM 898 C CA . ASN A 1 120 ? 0.769 -3.193 -18.895 1.00 88.62 120 ASN A CA 1
ATOM 899 C C . ASN A 1 120 ? 1.940 -4.179 -18.961 1.00 88.62 120 ASN A C 1
ATOM 901 O O . ASN A 1 120 ? 2.923 -4.033 -18.232 1.00 88.62 120 ASN A O 1
ATOM 905 N N . ASP A 1 121 ? 1.817 -5.164 -19.845 1.00 85.19 121 ASP A N 1
ATOM 906 C CA . ASP A 1 121 ? 2.732 -6.289 -20.029 1.00 85.19 121 ASP A CA 1
ATOM 907 C C . ASP A 1 121 ? 3.859 -6.014 -21.043 1.00 85.19 121 ASP A C 1
ATOM 909 O O . ASP A 1 121 ? 4.618 -6.922 -21.384 1.00 85.19 121 ASP A O 1
ATOM 913 N N . SER A 1 122 ? 4.000 -4.770 -21.513 1.00 78.56 122 SER A N 1
ATOM 914 C CA . SER A 1 122 ? 5.020 -4.375 -22.488 1.00 78.56 122 SER A CA 1
ATOM 915 C C . SER A 1 122 ? 6.430 -4.773 -22.044 1.00 78.56 122 SER A C 1
ATOM 917 O O . SER A 1 122 ? 6.946 -4.293 -21.040 1.00 78.56 122 SER A O 1
ATOM 919 N N . ALA A 1 123 ? 7.113 -5.574 -22.861 1.00 67.69 123 ALA A N 1
ATOM 920 C CA . ALA A 1 123 ? 8.524 -5.925 -22.668 1.00 67.69 123 ALA A CA 1
ATOM 921 C C . ALA A 1 123 ? 9.501 -4.846 -23.188 1.00 67.69 123 ALA A C 1
ATOM 923 O O . ALA A 1 123 ? 10.713 -5.042 -23.198 1.00 67.69 123 ALA A O 1
ATOM 924 N N . ILE A 1 124 ? 8.993 -3.706 -23.666 1.00 67.81 124 ILE A N 1
ATOM 925 C CA . ILE A 1 124 ? 9.795 -2.640 -24.279 1.00 67.81 124 ILE A CA 1
ATOM 926 C C . ILE A 1 124 ? 9.922 -1.463 -23.304 1.00 67.81 124 ILE A C 1
ATOM 928 O O . ILE A 1 124 ? 8.950 -1.066 -22.664 1.00 67.81 124 ILE A O 1
ATOM 932 N N . GLY A 1 125 ? 11.114 -0.860 -23.227 1.00 77.44 125 GLY A N 1
ATOM 933 C CA . GLY A 1 125 ? 11.373 0.314 -22.388 1.00 77.44 125 GLY A CA 1
ATOM 934 C C . GLY A 1 125 ? 11.639 -0.068 -20.933 1.00 77.44 125 GLY A C 1
ATOM 935 O O . GLY A 1 125 ? 12.619 -0.753 -20.648 1.00 77.44 125 GLY A O 1
ATOM 936 N N . ASP A 1 126 ? 10.784 0.375 -20.011 1.00 72.00 126 ASP A N 1
ATOM 937 C CA . ASP A 1 126 ? 10.929 0.088 -18.577 1.00 72.00 126 ASP A CA 1
ATOM 938 C C . ASP A 1 126 ? 10.478 -1.330 -18.177 1.00 72.00 126 ASP A C 1
ATOM 940 O O . ASP A 1 126 ? 10.690 -1.741 -17.037 1.00 72.00 126 ASP A O 1
ATOM 944 N N . GLY A 1 127 ? 9.959 -2.110 -19.130 1.00 83.44 127 GLY A N 1
ATOM 945 C CA . GLY A 1 127 ? 9.353 -3.416 -18.881 1.00 83.44 127 GLY A CA 1
ATOM 946 C C . GLY A 1 127 ? 7.895 -3.275 -18.455 1.00 83.44 127 GLY A C 1
ATOM 947 O O . GLY A 1 127 ? 7.223 -2.301 -18.809 1.00 83.44 127 GLY A O 1
ATOM 948 N N . GLN A 1 128 ? 7.415 -4.252 -17.691 1.00 89.12 128 GLN A N 1
ATOM 949 C CA . GLN A 1 128 ? 6.030 -4.284 -17.242 1.00 89.12 128 GLN A CA 1
ATOM 950 C C . GLN A 1 128 ? 5.767 -3.167 -16.230 1.00 89.12 128 GLN A C 1
ATOM 952 O O . GLN A 1 128 ? 6.622 -2.849 -15.401 1.00 89.12 128 GLN A O 1
ATOM 957 N N . THR A 1 129 ? 4.581 -2.563 -16.289 1.00 89.94 129 THR A N 1
ATOM 958 C CA . THR A 1 129 ? 4.197 -1.475 -15.378 1.00 89.94 129 THR A CA 1
ATOM 959 C C . THR A 1 129 ? 2.829 -1.727 -14.768 1.00 89.94 129 THR A C 1
ATOM 961 O O . THR A 1 129 ? 1.914 -2.219 -15.433 1.00 89.94 129 THR A O 1
ATOM 964 N N . LEU A 1 130 ? 2.685 -1.371 -13.492 1.00 91.62 130 LEU A N 1
ATOM 965 C CA . LEU A 1 130 ? 1.421 -1.444 -12.770 1.00 91.62 130 LEU A CA 1
ATOM 966 C C . LEU A 1 130 ? 0.991 -0.046 -12.353 1.00 91.62 130 LEU A C 1
ATOM 968 O O . LEU A 1 130 ? 1.726 0.661 -11.669 1.00 91.62 130 LEU A O 1
ATOM 972 N N . ARG A 1 131 ? -0.210 0.358 -12.750 1.00 92.81 131 ARG A N 1
ATOM 973 C CA . ARG A 1 131 ? -0.812 1.623 -12.341 1.00 92.81 131 ARG A CA 1
ATOM 974 C C . ARG A 1 131 ? -1.946 1.342 -11.372 1.00 92.81 131 ARG A C 1
ATOM 976 O O . ARG A 1 131 ? -2.920 0.721 -11.776 1.00 92.81 131 ARG A O 1
ATOM 983 N N . ILE A 1 132 ? -1.835 1.837 -10.147 1.00 92.50 132 ILE A N 1
ATOM 984 C CA . ILE A 1 132 ? -2.853 1.725 -9.099 1.00 92.50 132 ILE A CA 1
ATOM 985 C C . ILE A 1 132 ? -3.469 3.108 -8.896 1.00 92.50 132 ILE A C 1
ATOM 987 O O . ILE A 1 132 ? -2.745 4.066 -8.629 1.00 92.50 132 ILE A O 1
ATOM 991 N N . VAL A 1 133 ? -4.786 3.227 -9.034 1.00 92.75 133 VAL A N 1
ATOM 992 C CA . VAL A 1 133 ? -5.528 4.488 -8.896 1.00 92.75 133 VAL A CA 1
ATOM 993 C C . VAL A 1 133 ? -6.451 4.383 -7.692 1.00 92.75 133 VAL A C 1
ATOM 995 O O . VAL A 1 133 ? -7.220 3.432 -7.611 1.00 92.75 133 VAL A O 1
ATOM 998 N N . HIS A 1 134 ? -6.404 5.352 -6.777 1.00 91.38 134 HIS A N 1
ATOM 999 C CA . HIS A 1 134 ? -7.383 5.449 -5.692 1.00 91.38 134 HIS A CA 1
ATOM 1000 C C . HIS A 1 134 ? -8.663 6.071 -6.255 1.00 91.38 134 HIS A C 1
ATOM 1002 O O . HIS A 1 134 ? -8.688 7.249 -6.591 1.00 91.38 134 HIS A O 1
ATOM 1008 N N . GLU A 1 135 ? -9.725 5.289 -6.414 1.00 90.94 135 GLU A N 1
ATOM 1009 C CA . GLU A 1 135 ? -10.955 5.754 -7.063 1.00 90.94 135 GLU A CA 1
ATOM 1010 C C . GLU A 1 135 ? -11.879 6.480 -6.091 1.00 90.94 135 GLU A C 1
ATOM 1012 O O . GLU A 1 135 ? -12.424 7.537 -6.409 1.00 90.94 135 GLU A O 1
ATOM 1017 N N . SER A 1 136 ? -12.063 5.910 -4.903 1.00 87.50 136 SER A N 1
ATOM 1018 C CA . SER A 1 136 ? -12.969 6.441 -3.890 1.00 87.50 136 SER A CA 1
ATOM 1019 C C . SER A 1 136 ? -12.611 5.917 -2.507 1.00 87.50 136 SER A C 1
ATOM 1021 O O . SER A 1 136 ? -11.987 4.864 -2.382 1.00 87.50 136 SER A O 1
ATOM 1023 N N . GLY A 1 137 ? -13.032 6.649 -1.480 1.00 87.00 137 GLY A N 1
ATOM 1024 C CA . GLY A 1 137 ? -12.738 6.297 -0.101 1.00 87.00 137 GLY A CA 1
ATOM 1025 C C . GLY A 1 137 ? -12.315 7.495 0.728 1.00 87.00 137 GLY A C 1
ATOM 1026 O O . GLY A 1 137 ? -12.452 8.650 0.313 1.00 87.00 137 GLY A O 1
ATOM 1027 N N . GLU A 1 138 ? -11.798 7.200 1.910 1.00 88.88 138 GLU A N 1
ATOM 1028 C CA . GLU A 1 138 ? -11.186 8.192 2.784 1.00 88.88 138 GLU A CA 1
ATOM 1029 C C . GLU A 1 138 ? -9.708 8.381 2.411 1.00 88.88 138 GLU A C 1
ATOM 1031 O O . GLU A 1 138 ? -9.039 7.426 2.010 1.00 88.88 138 GLU A O 1
ATOM 1036 N N . PRO A 1 139 ? -9.172 9.611 2.494 1.00 88.38 139 PRO A N 1
ATOM 1037 C CA . PRO A 1 139 ? -7.757 9.845 2.248 1.00 88.38 139 PRO A CA 1
ATOM 1038 C C . PRO A 1 139 ? -6.925 9.155 3.330 1.00 88.38 139 PRO A C 1
ATOM 1040 O O . PRO A 1 139 ? -7.145 9.390 4.516 1.00 88.38 139 PRO A O 1
ATOM 1043 N N . VAL A 1 140 ? -5.945 8.349 2.923 1.00 88.62 140 VAL A N 1
ATOM 1044 C CA . VAL A 1 140 ? -5.131 7.578 3.871 1.00 88.62 140 VAL A CA 1
ATOM 1045 C C . VAL A 1 140 ? -3.728 8.178 3.976 1.00 88.62 140 VAL A C 1
ATOM 1047 O O . VAL A 1 140 ? -3.063 8.312 2.947 1.00 88.62 140 VAL A O 1
ATOM 1050 N N . PRO A 1 141 ? -3.239 8.561 5.169 1.00 89.56 141 PRO A N 1
ATOM 1051 C CA . PRO A 1 141 ? -1.883 9.079 5.331 1.00 89.56 141 PRO A CA 1
ATOM 1052 C C . PRO A 1 141 ? -0.835 8.076 4.837 1.00 89.56 141 PRO A C 1
ATOM 1054 O O . PRO A 1 141 ? -0.906 6.889 5.145 1.00 89.56 141 PRO A O 1
ATOM 1057 N N . THR A 1 142 ? 0.183 8.538 4.107 1.00 89.50 142 THR A N 1
ATOM 1058 C CA . THR A 1 142 ? 1.245 7.634 3.627 1.00 89.50 142 THR A CA 1
ATOM 1059 C C . THR A 1 142 ? 2.086 7.052 4.759 1.00 89.50 142 THR A C 1
ATOM 1061 O O . THR A 1 142 ? 2.671 5.992 4.585 1.00 89.50 142 THR A O 1
ATOM 1064 N N . GLY A 1 143 ? 2.111 7.701 5.928 1.00 86.94 143 GLY A N 1
ATOM 1065 C CA . GLY A 1 143 ? 2.756 7.167 7.131 1.00 86.94 143 GLY A CA 1
ATOM 1066 C C . GLY A 1 143 ? 2.034 5.963 7.747 1.00 86.94 143 GLY A C 1
ATOM 1067 O O . GLY A 1 143 ? 2.661 5.197 8.468 1.00 86.94 143 GLY A O 1
ATOM 1068 N N . GLU A 1 144 ? 0.751 5.776 7.436 1.00 89.56 144 GLU A N 1
ATOM 1069 C CA . GLU A 1 144 ? -0.073 4.655 7.909 1.00 89.56 144 GLU A CA 1
ATOM 1070 C C . GLU A 1 144 ? -0.236 3.564 6.845 1.00 89.56 144 GLU A C 1
ATOM 1072 O O . GLU A 1 144 ? -0.852 2.533 7.095 1.00 89.56 144 GLU A O 1
ATOM 1077 N N . VAL A 1 145 ? 0.293 3.766 5.635 1.00 90.50 145 VAL A N 1
ATOM 1078 C CA . VAL A 1 145 ? 0.143 2.821 4.526 1.00 90.50 145 VAL A CA 1
ATOM 1079 C C . VAL A 1 145 ? 1.492 2.360 4.019 1.00 90.50 145 VAL A C 1
ATOM 1081 O O . VAL A 1 145 ? 2.346 3.141 3.612 1.00 90.50 145 VAL A O 1
ATOM 1084 N N . SER A 1 146 ? 1.652 1.045 3.950 1.00 89.94 146 SER A N 1
ATOM 1085 C CA . SER A 1 146 ? 2.820 0.395 3.383 1.00 89.94 146 SER A CA 1
ATOM 1086 C C . SER A 1 146 ? 2.435 -0.380 2.131 1.00 89.94 146 SER A C 1
ATOM 1088 O O . SER A 1 146 ? 1.596 -1.281 2.166 1.00 89.94 146 SER A O 1
ATOM 1090 N N . LEU A 1 147 ? 3.090 -0.061 1.014 1.00 91.25 147 LEU A N 1
ATOM 1091 C CA . LEU A 1 147 ? 3.018 -0.880 -0.188 1.00 91.25 147 LEU A CA 1
ATOM 1092 C C . LEU A 1 147 ? 3.997 -2.052 -0.059 1.00 91.25 147 LEU A C 1
ATOM 1094 O O . LEU A 1 147 ? 5.203 -1.860 0.103 1.00 91.25 147 LEU A O 1
ATOM 1098 N N . ARG A 1 148 ? 3.473 -3.272 -0.133 1.00 91.69 148 ARG A N 1
ATOM 1099 C CA . ARG A 1 148 ? 4.233 -4.520 -0.081 1.00 91.69 148 ARG A CA 1
ATOM 1100 C C . ARG A 1 148 ? 4.163 -5.196 -1.436 1.00 91.69 148 ARG A C 1
ATOM 1102 O O . ARG A 1 148 ? 3.077 -5.427 -1.952 1.00 91.69 148 ARG A O 1
ATOM 1109 N N . ILE A 1 149 ? 5.320 -5.524 -1.992 1.00 92.12 149 ILE A N 1
ATOM 1110 C CA . ILE A 1 149 ? 5.426 -6.212 -3.276 1.00 92.12 149 ILE A CA 1
ATOM 1111 C C . ILE A 1 149 ? 6.222 -7.489 -3.047 1.00 92.12 149 ILE A C 1
ATOM 1113 O O . ILE A 1 149 ? 7.284 -7.445 -2.428 1.00 92.12 149 ILE A O 1
ATOM 1117 N N . GLN A 1 150 ? 5.682 -8.611 -3.503 1.00 91.44 150 GLN A N 1
ATOM 1118 C CA . GLN A 1 150 ? 6.281 -9.938 -3.403 1.00 91.44 150 GLN A CA 1
ATOM 1119 C C . GLN A 1 150 ? 6.415 -10.536 -4.800 1.00 91.44 150 GLN A C 1
ATOM 1121 O O . GLN A 1 150 ? 5.663 -10.163 -5.699 1.00 91.44 150 GLN A O 1
ATOM 1126 N N . ASP A 1 151 ? 7.400 -11.417 -4.969 1.00 90.44 151 ASP A N 1
ATOM 1127 C CA . ASP A 1 151 ? 7.631 -12.196 -6.194 1.00 90.44 151 ASP A CA 1
ATOM 1128 C C . ASP A 1 151 ? 7.831 -11.357 -7.473 1.00 90.44 151 ASP A C 1
ATOM 1130 O O . ASP A 1 151 ? 7.726 -11.845 -8.596 1.00 90.44 151 ASP A O 1
ATOM 1134 N N . ALA A 1 152 ? 8.197 -10.081 -7.311 1.00 90.06 152 ALA A N 1
ATOM 1135 C CA . ALA A 1 152 ? 8.652 -9.247 -8.412 1.00 90.06 152 ALA A CA 1
ATOM 1136 C C . ALA A 1 152 ? 10.064 -9.663 -8.832 1.00 90.06 152 ALA A C 1
ATOM 1138 O O . ALA A 1 152 ? 10.971 -9.844 -8.010 1.00 90.06 152 ALA A O 1
ATOM 1139 N N . THR A 1 153 ? 10.272 -9.778 -10.139 1.00 91.25 153 THR A N 1
ATOM 1140 C CA . THR A 1 153 ? 11.560 -10.170 -10.704 1.00 91.25 153 THR A CA 1
ATOM 1141 C C . THR A 1 153 ? 11.949 -9.246 -11.852 1.00 91.25 153 THR A C 1
ATOM 1143 O O . THR A 1 153 ? 11.243 -8.313 -12.227 1.00 91.25 153 THR A O 1
ATOM 1146 N N . THR A 1 154 ? 13.139 -9.451 -12.392 1.00 88.56 154 THR A N 1
ATOM 1147 C CA . THR A 1 154 ? 13.479 -8.970 -13.733 1.00 88.56 154 THR A CA 1
ATOM 1148 C C . THR A 1 154 ? 13.133 -10.046 -14.755 1.00 88.56 154 THR A C 1
ATOM 1150 O O . THR A 1 154 ? 13.068 -11.216 -14.397 1.00 88.56 154 THR A O 1
ATOM 1153 N N . GLU A 1 155 ? 13.055 -9.698 -16.038 1.00 83.88 155 GLU A N 1
ATOM 1154 C CA . GLU A 1 155 ? 12.844 -10.660 -17.140 1.00 83.88 155 GLU A CA 1
ATOM 1155 C C . GLU A 1 155 ? 13.824 -11.858 -17.117 1.00 83.88 155 GLU A C 1
ATOM 1157 O O . GLU A 1 155 ? 13.530 -12.940 -17.616 1.00 83.88 155 GLU A O 1
ATOM 1162 N N . ARG A 1 156 ? 15.006 -11.699 -16.504 1.00 82.81 156 ARG A N 1
ATOM 1163 C CA . ARG A 1 156 ? 16.002 -12.774 -16.334 1.00 82.81 156 ARG A CA 1
ATOM 1164 C C . ARG A 1 156 ? 15.803 -13.619 -15.068 1.00 82.81 156 ARG A C 1
ATOM 1166 O O . ARG A 1 156 ? 16.700 -14.377 -14.711 1.00 82.81 156 ARG A O 1
ATOM 1173 N N . GLY A 1 157 ? 14.694 -13.447 -14.351 1.00 84.25 157 GLY A N 1
ATOM 1174 C CA . GLY A 1 157 ? 14.378 -14.154 -13.108 1.00 84.25 157 GLY A CA 1
ATOM 1175 C C . GLY A 1 157 ? 15.183 -13.693 -11.888 1.00 84.25 157 GLY A C 1
ATOM 1176 O O . GLY A 1 157 ? 15.243 -14.402 -10.890 1.00 84.25 157 GLY A O 1
ATOM 1177 N N . THR A 1 158 ? 15.845 -12.530 -11.942 1.00 88.25 158 THR A N 1
ATOM 1178 C CA . THR A 1 158 ? 16.521 -11.977 -10.750 1.00 88.25 158 THR A CA 1
ATOM 1179 C C . THR A 1 158 ? 15.487 -11.318 -9.836 1.00 88.25 158 THR A C 1
ATOM 1181 O O . THR A 1 158 ? 14.802 -10.422 -10.333 1.00 88.25 158 THR A O 1
ATOM 1184 N N . PRO A 1 159 ? 15.386 -11.692 -8.547 1.00 89.31 159 PRO A N 1
ATOM 1185 C CA . PRO A 1 159 ? 14.466 -11.059 -7.605 1.00 89.31 159 PRO A CA 1
ATOM 1186 C C . PRO A 1 159 ? 14.757 -9.569 -7.428 1.00 89.31 159 PRO A C 1
ATOM 1188 O O . PRO A 1 159 ? 15.923 -9.154 -7.381 1.00 89.31 159 PRO A O 1
ATOM 1191 N N . VAL A 1 160 ? 13.694 -8.777 -7.312 1.00 91.38 160 VAL A N 1
ATOM 1192 C CA . VAL A 1 160 ? 13.776 -7.345 -7.024 1.00 91.38 160 VAL A CA 1
ATOM 1193 C C . VAL A 1 160 ? 12.923 -6.994 -5.812 1.00 91.38 160 VAL A C 1
ATOM 1195 O O . VAL A 1 160 ? 11.883 -7.592 -5.560 1.00 91.38 160 VAL A O 1
ATOM 1198 N N . GLU A 1 161 ? 13.377 -6.006 -5.057 1.00 91.12 161 GLU A N 1
ATOM 1199 C CA . GLU A 1 161 ? 12.735 -5.510 -3.851 1.00 91.12 161 GLU A CA 1
ATOM 1200 C C . GLU A 1 161 ? 12.199 -4.102 -4.081 1.00 91.12 161 GLU A C 1
ATOM 1202 O O . GLU A 1 161 ? 12.812 -3.274 -4.762 1.00 91.12 161 GLU A O 1
ATOM 1207 N N . TYR A 1 162 ? 11.042 -3.828 -3.494 1.00 89.56 162 TYR A N 1
ATOM 1208 C CA . TYR A 1 162 ? 10.441 -2.505 -3.507 1.00 89.56 162 TYR A CA 1
ATOM 1209 C C . TYR A 1 162 ? 11.206 -1.553 -2.577 1.00 89.56 162 TYR A C 1
ATOM 1211 O O . 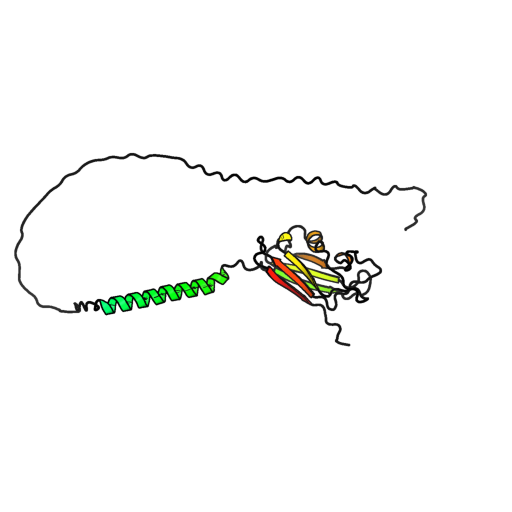TYR A 1 162 ? 11.418 -1.864 -1.409 1.00 89.56 162 TYR A O 1
ATOM 1219 N N . ASP A 1 163 ? 11.570 -0.370 -3.075 1.00 82.06 163 ASP A N 1
ATOM 1220 C CA . ASP A 1 163 ? 12.356 0.639 -2.337 1.00 82.06 163 ASP A CA 1
ATOM 1221 C C . ASP A 1 163 ? 11.581 1.305 -1.175 1.00 82.06 163 ASP A C 1
ATOM 1223 O O . ASP A 1 163 ? 12.136 2.059 -0.383 1.00 82.06 163 ASP A O 1
ATOM 1227 N N . GLY A 1 164 ? 10.268 1.089 -1.052 1.00 81.31 164 GLY A N 1
ATOM 1228 C CA . GLY A 1 164 ? 9.454 1.719 -0.001 1.00 81.31 164 GLY A CA 1
ATOM 1229 C C . GLY A 1 164 ? 9.085 3.178 -0.299 1.00 81.31 164 GLY A C 1
ATOM 1230 O O . GLY A 1 164 ? 7.972 3.601 -0.003 1.00 81.31 164 GLY A O 1
ATOM 1231 N N . SER A 1 165 ? 9.972 3.929 -0.960 1.00 80.06 165 SER A N 1
ATOM 1232 C CA . SER A 1 165 ? 9.834 5.377 -1.171 1.00 80.06 165 SER A CA 1
ATOM 1233 C C . SER A 1 165 ? 8.901 5.780 -2.321 1.00 80.06 165 SER A C 1
ATOM 1235 O O . SER A 1 165 ? 8.484 6.936 -2.411 1.00 80.06 165 SER A O 1
ATOM 1237 N N . ALA A 1 166 ? 8.589 4.867 -3.249 1.00 82.00 166 ALA A N 1
ATOM 1238 C CA . ALA A 1 166 ? 7.922 5.240 -4.499 1.00 82.00 166 ALA A CA 1
ATOM 1239 C C . ALA A 1 166 ? 6.490 5.753 -4.302 1.00 82.00 166 ALA A C 1
ATOM 1241 O O . ALA A 1 166 ? 6.036 6.566 -5.107 1.00 82.00 166 ALA A O 1
ATOM 1242 N N . LEU A 1 167 ? 5.820 5.304 -3.239 1.00 86.19 167 LEU A N 1
ATOM 1243 C CA . LEU A 1 167 ? 4.495 5.761 -2.834 1.00 86.19 167 LEU A CA 1
ATOM 1244 C C . LEU A 1 167 ? 4.554 7.235 -2.412 1.00 86.19 167 LEU A C 1
ATOM 1246 O O . LEU A 1 167 ? 4.017 8.092 -3.110 1.00 86.19 167 LEU A O 1
ATOM 1250 N N . GLU A 1 168 ? 5.294 7.549 -1.347 1.00 86.81 168 GLU A N 1
ATOM 1251 C CA . GLU A 1 168 ? 5.431 8.914 -0.812 1.00 86.81 168 GLU A CA 1
ATOM 1252 C C . GLU A 1 168 ? 5.919 9.918 -1.864 1.00 86.81 168 GLU A C 1
ATOM 1254 O O . GLU A 1 168 ? 5.457 11.056 -1.915 1.00 86.81 168 GLU A O 1
ATOM 1259 N N . ARG A 1 169 ? 6.824 9.502 -2.761 1.00 87.00 169 ARG A N 1
ATOM 1260 C CA . ARG A 1 169 ? 7.305 10.370 -3.847 1.00 87.00 169 ARG A CA 1
ATOM 1261 C C . ARG A 1 169 ? 6.230 10.734 -4.873 1.00 87.00 169 ARG A C 1
ATOM 1263 O O . ARG A 1 169 ? 6.385 11.758 -5.533 1.00 87.00 169 ARG A O 1
ATOM 1270 N N . GLN A 1 170 ? 5.222 9.885 -5.072 1.00 89.81 170 GLN A N 1
ATOM 1271 C CA . GLN A 1 170 ? 4.185 10.076 -6.092 1.00 89.81 170 GLN A CA 1
ATOM 1272 C C . GLN A 1 170 ? 2.925 10.733 -5.529 1.00 89.81 170 GLN A C 1
ATOM 1274 O O . GLN A 1 170 ? 2.389 11.631 -6.172 1.00 89.81 170 GLN A O 1
ATOM 1279 N N . VAL A 1 171 ? 2.482 10.316 -4.340 1.00 88.38 171 VAL A N 1
ATOM 1280 C CA . VAL A 1 171 ? 1.237 10.802 -3.716 1.00 88.38 171 VAL A CA 1
ATOM 1281 C C . VAL A 1 171 ? 1.470 11.865 -2.634 1.00 88.38 171 VAL A C 1
ATOM 1283 O O . VAL A 1 171 ? 0.575 12.626 -2.288 1.00 88.38 171 VAL A O 1
ATOM 1286 N N . GLY A 1 172 ? 2.696 12.004 -2.123 1.00 87.69 172 GLY A N 1
ATOM 1287 C CA . GLY A 1 172 ? 3.018 12.966 -1.072 1.00 87.69 172 GLY A CA 1
ATOM 1288 C C . GLY A 1 172 ? 2.710 12.428 0.325 1.00 87.69 172 GLY A C 1
ATOM 1289 O O . GLY A 1 172 ? 3.185 11.358 0.687 1.00 87.69 172 GLY A O 1
ATOM 1290 N N . SER A 1 173 ? 1.983 13.205 1.137 1.00 88.06 173 SER A N 1
ATOM 1291 C CA . SER A 1 173 ? 1.738 12.907 2.561 1.00 88.06 173 SER A CA 1
ATOM 1292 C C . SER A 1 173 ? 0.486 12.072 2.836 1.00 88.06 173 SER A C 1
ATOM 1294 O O . SER A 1 173 ? 0.318 11.567 3.944 1.00 88.06 173 SER A O 1
ATOM 1296 N N . ALA A 1 174 ? -0.430 11.982 1.875 1.00 88.88 174 ALA A N 1
ATOM 1297 C CA . ALA A 1 174 ? -1.652 11.200 1.993 1.00 88.88 174 ALA A CA 1
ATOM 1298 C C . ALA A 1 174 ? -2.079 10.729 0.607 1.00 88.88 174 ALA A C 1
ATOM 1300 O O . ALA A 1 174 ? -1.968 11.491 -0.344 1.00 88.88 174 ALA A O 1
ATOM 1301 N N . PHE A 1 175 ? -2.577 9.500 0.521 1.00 89.81 175 PHE A N 1
ATOM 1302 C CA . PHE A 1 175 ? -3.119 8.922 -0.693 1.00 89.81 175 PHE A CA 1
ATOM 1303 C C . PHE A 1 175 ? -4.599 9.300 -0.824 1.00 89.81 175 PHE A C 1
ATOM 1305 O O . PHE A 1 175 ? -5.465 8.741 -0.146 1.00 89.81 175 PHE A O 1
ATOM 1312 N N . THR A 1 176 ? -4.900 10.275 -1.678 1.00 90.12 176 THR A N 1
ATOM 1313 C CA . THR A 1 176 ? -6.252 10.829 -1.860 1.00 90.12 176 THR A CA 1
ATOM 1314 C C . THR A 1 176 ? -6.947 10.285 -3.109 1.00 90.12 176 THR A C 1
ATOM 1316 O O . THR A 1 176 ? -6.323 9.660 -3.966 1.00 90.12 176 THR A O 1
ATOM 1319 N N . SER A 1 177 ? -8.267 10.460 -3.216 1.00 89.31 177 SER A N 1
ATOM 1320 C CA . SER A 1 177 ? -9.009 9.987 -4.390 1.00 89.31 177 SER A CA 1
ATOM 1321 C C . SER A 1 177 ? -8.527 10.686 -5.668 1.00 89.31 177 SER A C 1
ATOM 1323 O O . SER A 1 177 ? -8.247 11.881 -5.675 1.00 89.31 177 SER A O 1
ATOM 1325 N N . SER A 1 178 ? -8.515 9.955 -6.780 1.00 87.62 178 SER A N 1
ATOM 1326 C CA . SER A 1 178 ? -7.937 10.310 -8.088 1.00 87.62 178 SER A CA 1
ATOM 1327 C C . SER A 1 178 ? -6.408 10.319 -8.161 1.00 87.62 178 SER A C 1
ATOM 1329 O O . SER A 1 178 ? -5.858 10.517 -9.247 1.00 87.62 178 SER A O 1
ATOM 1331 N N . GLU A 1 179 ? -5.698 10.086 -7.059 1.00 91.69 179 GLU A N 1
ATOM 1332 C CA . GLU A 1 179 ? -4.253 9.914 -7.124 1.00 91.69 179 GLU A CA 1
ATOM 1333 C C . GLU A 1 179 ? -3.880 8.556 -7.701 1.00 91.69 179 GLU A C 1
ATOM 1335 O O . GLU A 1 179 ? -4.636 7.583 -7.673 1.00 91.69 179 GLU A O 1
ATOM 1340 N N . THR A 1 180 ? -2.684 8.505 -8.275 1.00 90.81 180 THR A N 1
ATOM 1341 C CA . THR A 1 180 ? -2.200 7.334 -8.986 1.00 90.81 180 THR A CA 1
ATOM 1342 C C . THR A 1 180 ? -0.770 7.030 -8.595 1.00 90.81 180 THR A C 1
ATOM 1344 O O . THR A 1 180 ? 0.095 7.902 -8.645 1.00 90.81 180 THR A O 1
ATOM 1347 N N . VAL A 1 181 ? -0.521 5.764 -8.292 1.00 91.62 181 VAL A N 1
ATOM 1348 C CA . VAL A 1 181 ? 0.806 5.209 -8.060 1.00 91.62 181 VAL A CA 1
ATOM 1349 C C . VAL A 1 181 ? 1.176 4.364 -9.265 1.00 91.62 181 VAL A C 1
ATOM 1351 O O . VAL A 1 181 ? 0.446 3.451 -9.652 1.00 91.62 181 VAL A O 1
ATOM 1354 N N . VAL A 1 182 ? 2.313 4.673 -9.872 1.00 91.25 182 VAL A N 1
ATOM 1355 C CA . VAL A 1 182 ? 2.899 3.882 -10.949 1.00 91.25 182 VAL A CA 1
ATOM 1356 C C . VAL A 1 182 ? 4.073 3.097 -10.385 1.00 91.25 182 VAL A C 1
ATOM 1358 O O . VAL A 1 182 ? 5.010 3.664 -9.820 1.00 91.25 182 VAL A O 1
ATOM 1361 N N . LEU A 1 183 ? 4.005 1.780 -10.534 1.00 90.81 183 LEU A N 1
ATOM 1362 C CA . LEU A 1 183 ? 5.093 0.860 -10.260 1.00 90.81 183 LEU A CA 1
ATOM 1363 C C . LEU A 1 183 ? 5.745 0.524 -11.590 1.00 90.81 183 LEU A C 1
ATOM 1365 O O . LEU A 1 183 ? 5.208 -0.221 -12.410 1.00 90.81 183 LEU A O 1
ATOM 1369 N N . ASP A 1 184 ? 6.898 1.138 -11.790 1.00 89.19 184 ASP A N 1
ATOM 1370 C CA . ASP A 1 184 ? 7.816 0.852 -12.874 1.00 89.19 184 ASP A CA 1
ATOM 1371 C C . ASP A 1 184 ? 9.152 0.391 -12.289 1.00 89.19 184 ASP A C 1
ATOM 1373 O O . ASP A 1 184 ? 9.368 0.392 -11.074 1.00 89.19 184 ASP A O 1
ATOM 1377 N N . ARG A 1 185 ? 10.081 0.032 -13.170 1.00 87.50 185 ARG A N 1
ATOM 1378 C CA . ARG A 1 185 ? 11.445 -0.383 -12.837 1.00 87.50 185 ARG A CA 1
ATOM 1379 C C . ARG A 1 185 ? 12.162 0.510 -11.812 1.00 87.50 185 ARG A C 1
ATOM 1381 O O . ARG A 1 185 ? 12.976 0.008 -11.043 1.00 87.50 185 ARG A O 1
ATOM 1388 N N . THR A 1 186 ? 11.905 1.816 -11.792 1.00 87.31 186 THR A N 1
ATOM 1389 C CA . THR A 1 186 ? 12.576 2.768 -10.890 1.00 87.31 186 THR A CA 1
ATOM 1390 C C . THR A 1 186 ? 12.101 2.673 -9.442 1.00 87.31 186 THR A C 1
ATOM 1392 O O . THR A 1 186 ? 12.786 3.168 -8.549 1.00 87.31 186 THR A O 1
ATOM 1395 N N . ALA A 1 187 ? 10.960 2.023 -9.195 1.00 88.25 187 ALA A N 1
ATOM 1396 C CA . ALA A 1 187 ? 10.455 1.739 -7.854 1.00 88.25 187 ALA A CA 1
ATOM 1397 C C . ALA A 1 187 ? 11.150 0.537 -7.185 1.00 88.25 187 ALA A C 1
ATOM 1399 O O . ALA A 1 187 ? 10.897 0.265 -6.009 1.00 88.25 187 ALA A O 1
ATOM 1400 N N . PHE A 1 188 ? 12.014 -0.172 -7.920 1.00 89.81 188 PHE A N 1
ATOM 1401 C CA . PHE A 1 188 ? 12.633 -1.413 -7.477 1.00 89.81 188 PHE A CA 1
ATOM 1402 C C . PHE A 1 188 ? 14.157 -1.331 -7.418 1.00 89.81 188 PHE A C 1
ATOM 1404 O O . PHE A 1 188 ? 14.832 -0.671 -8.218 1.00 89.81 188 PHE A O 1
ATOM 1411 N N . THR A 1 189 ? 14.706 -2.094 -6.484 1.00 90.12 189 THR A N 1
ATOM 1412 C CA . THR A 1 189 ? 16.132 -2.362 -6.351 1.00 90.12 189 THR A CA 1
ATOM 1413 C C . THR A 1 189 ? 16.375 -3.864 -6.423 1.00 90.12 189 THR A C 1
ATOM 1415 O O . THR A 1 189 ? 15.490 -4.676 -6.199 1.00 90.12 189 THR A O 1
ATOM 1418 N N . THR A 1 190 ? 17.576 -4.266 -6.799 1.00 86.12 190 THR A N 1
ATOM 1419 C CA . THR A 1 190 ? 18.016 -5.663 -6.680 1.00 86.12 190 THR A CA 1
ATOM 1420 C C . THR A 1 190 ? 18.287 -6.002 -5.213 1.00 86.12 190 THR A C 1
ATOM 1422 O O . THR A 1 190 ? 18.496 -5.094 -4.414 1.00 86.12 190 THR A O 1
ATOM 1425 N N . GLY A 1 191 ? 18.398 -7.287 -4.856 1.00 81.25 191 GLY A N 1
ATOM 1426 C CA . GLY A 1 191 ? 18.730 -7.702 -3.477 1.00 81.25 191 GLY A CA 1
ATOM 1427 C C . GLY A 1 191 ? 20.066 -7.162 -2.926 1.00 81.25 191 GLY A C 1
ATOM 1428 O O . GLY A 1 191 ? 20.339 -7.266 -1.735 1.00 81.25 191 GLY A O 1
ATOM 1429 N N . SER A 1 192 ? 20.913 -6.552 -3.764 1.00 81.25 192 SER A N 1
ATOM 1430 C CA . SER A 1 192 ? 22.103 -5.797 -3.344 1.00 81.25 192 SER A CA 1
ATOM 1431 C C . SER A 1 192 ? 21.842 -4.299 -3.111 1.00 81.25 192 SER A C 1
ATOM 1433 O O . SER A 1 192 ? 22.795 -3.527 -2.995 1.00 81.25 192 SER A O 1
ATOM 1435 N N . GLY A 1 193 ? 20.582 -3.853 -3.114 1.00 82.06 193 GLY A N 1
ATOM 1436 C CA . GLY A 1 193 ? 20.171 -2.450 -2.989 1.00 82.06 193 GLY A CA 1
ATOM 1437 C C . GLY A 1 193 ? 20.511 -1.584 -4.206 1.00 82.06 193 GLY A C 1
ATOM 1438 O O . GLY A 1 193 ? 20.516 -0.358 -4.125 1.00 82.06 193 GLY A O 1
ATOM 1439 N N . THR A 1 194 ? 20.858 -2.193 -5.346 1.00 84.94 194 THR A N 1
ATOM 1440 C CA . THR A 1 194 ? 21.201 -1.445 -6.566 1.00 84.94 194 THR A CA 1
ATOM 1441 C C . THR A 1 194 ? 19.939 -1.195 -7.391 1.00 84.94 194 THR A C 1
ATOM 1443 O O . THR A 1 194 ? 19.233 -2.169 -7.664 1.00 84.94 194 THR A O 1
ATOM 1446 N N . PRO A 1 195 ? 19.654 0.049 -7.824 1.00 84.25 195 PRO A N 1
ATOM 1447 C CA . PRO A 1 195 ? 18.493 0.347 -8.662 1.00 84.25 195 PRO A CA 1
ATOM 1448 C C . PRO A 1 195 ? 18.471 -0.501 -9.934 1.00 84.25 195 PRO A C 1
ATOM 1450 O O . PRO A 1 195 ? 19.512 -0.705 -10.564 1.00 84.25 195 PRO A O 1
ATOM 1453 N N . VAL A 1 196 ? 17.288 -0.954 -10.345 1.00 84.06 196 VAL A N 1
ATOM 1454 C CA . VAL A 1 196 ? 17.135 -1.705 -11.597 1.00 84.06 196 VAL A CA 1
ATOM 1455 C C . VAL A 1 196 ? 17.307 -0.729 -12.770 1.00 84.06 196 VAL A C 1
ATOM 1457 O O . VAL A 1 196 ? 16.532 0.211 -12.957 1.00 84.06 196 VAL A O 1
ATOM 1460 N N . THR A 1 197 ? 18.369 -0.891 -13.564 1.00 79.44 197 THR A N 1
ATOM 1461 C CA . THR A 1 197 ? 18.711 0.038 -14.666 1.00 79.44 197 THR A CA 1
ATOM 1462 C C . THR A 1 197 ? 18.331 -0.529 -16.038 1.00 79.44 197 THR A C 1
ATOM 1464 O O . THR A 1 197 ? 18.027 -1.709 -16.152 1.00 79.44 197 THR A O 1
ATOM 1467 N N . GLY A 1 198 ? 18.338 0.299 -17.093 1.00 68.94 198 GLY A N 1
ATOM 1468 C CA . GLY A 1 198 ? 17.706 0.026 -18.401 1.00 68.94 198 GLY A CA 1
ATOM 1469 C C . GLY A 1 198 ? 18.260 -1.136 -19.237 1.00 68.94 198 GLY A C 1
ATOM 1470 O O . GLY A 1 198 ? 17.932 -1.241 -20.410 1.00 68.94 198 GLY A O 1
ATOM 1471 N N . SER A 1 199 ? 19.108 -1.989 -18.662 1.00 74.00 199 SER A N 1
ATOM 1472 C CA . SER A 1 199 ? 19.482 -3.292 -19.232 1.00 74.00 199 SER A CA 1
ATOM 1473 C C . SER A 1 199 ? 18.689 -4.461 -18.628 1.00 74.00 199 SER A C 1
ATOM 1475 O O . SER A 1 199 ? 18.863 -5.604 -19.047 1.00 74.00 199 SER A O 1
ATOM 1477 N N . GLN A 1 200 ? 17.846 -4.178 -17.635 1.00 82.12 200 GLN A N 1
ATOM 1478 C CA . GLN A 1 200 ? 16.981 -5.121 -16.943 1.00 82.12 200 GLN A CA 1
ATOM 1479 C C . GLN A 1 200 ? 15.543 -4.616 -17.053 1.00 82.12 200 GLN A C 1
ATOM 1481 O O . GLN A 1 200 ? 15.257 -3.493 -16.641 1.00 82.12 200 GLN A O 1
ATOM 1486 N N . HIS A 1 201 ? 14.652 -5.433 -17.603 1.00 85.12 201 HIS A N 1
ATOM 1487 C CA . HIS A 1 201 ? 13.223 -5.136 -17.662 1.00 85.12 201 HIS A CA 1
ATOM 1488 C C . HIS A 1 201 ? 12.533 -5.676 -16.410 1.00 85.12 201 HIS A C 1
ATOM 1490 O O . HIS A 1 201 ? 12.873 -6.771 -15.953 1.00 85.12 201 HIS A O 1
ATOM 1496 N N . LEU A 1 202 ? 11.614 -4.890 -15.842 1.00 89.06 202 LEU A N 1
ATOM 1497 C CA . LEU A 1 202 ? 10.806 -5.308 -14.699 1.00 89.06 202 LEU A CA 1
ATOM 1498 C C . LEU A 1 202 ? 9.773 -6.344 -15.141 1.00 89.06 202 LEU A C 1
ATOM 1500 O O . LEU A 1 202 ? 9.138 -6.197 -16.188 1.00 89.06 202 LEU A O 1
ATOM 1504 N N . ASP A 1 203 ? 9.607 -7.358 -14.306 1.00 88.88 203 ASP A N 1
ATOM 1505 C CA . ASP A 1 203 ? 8.669 -8.446 -14.471 1.00 88.88 203 ASP A CA 1
ATOM 1506 C C . ASP A 1 203 ? 7.775 -8.562 -13.220 1.00 88.88 203 ASP A C 1
ATOM 1508 O O . ASP A 1 203 ? 8.246 -8.798 -12.105 1.00 88.88 203 ASP A O 1
ATOM 1512 N N . LEU A 1 204 ? 6.471 -8.373 -13.430 1.00 88.75 204 LEU A N 1
ATOM 1513 C CA . LEU A 1 204 ? 5.405 -8.447 -12.430 1.00 88.75 204 LEU A CA 1
ATOM 1514 C C . LEU A 1 204 ? 4.388 -9.563 -12.732 1.00 88.75 204 LEU A C 1
ATOM 1516 O O . LEU A 1 204 ? 3.310 -9.564 -12.145 1.00 88.75 204 LEU A O 1
ATOM 1520 N N . GLY A 1 205 ? 4.689 -10.488 -13.652 1.00 86.56 205 GLY A N 1
ATOM 1521 C CA . GLY A 1 205 ? 3.741 -11.524 -14.085 1.00 86.56 205 GLY A CA 1
ATOM 1522 C C . GLY A 1 205 ? 3.262 -12.424 -12.943 1.00 86.56 205 GLY A C 1
ATOM 1523 O O . GLY A 1 205 ? 2.087 -12.735 -12.865 1.00 86.56 205 GLY A O 1
ATOM 1524 N N . GLU A 1 206 ? 4.141 -12.758 -12.002 1.00 87.50 206 GLU A N 1
ATOM 1525 C CA . GLU A 1 206 ? 3.813 -13.589 -10.827 1.00 87.50 206 GLU A CA 1
ATOM 1526 C C . GLU A 1 206 ? 3.831 -12.778 -9.522 1.00 87.50 206 GLU A C 1
ATOM 1528 O O . GLU A 1 206 ? 3.757 -13.331 -8.429 1.00 87.50 206 GLU A O 1
ATOM 1533 N N . ALA A 1 207 ? 3.939 -11.449 -9.622 1.00 91.38 207 ALA A N 1
ATOM 1534 C CA . ALA A 1 207 ? 4.098 -10.596 -8.458 1.00 91.38 207 ALA A CA 1
ATOM 1535 C C . ALA A 1 207 ? 2.767 -10.372 -7.731 1.00 91.38 207 ALA A C 1
ATOM 1537 O O . ALA A 1 207 ? 1.719 -10.184 -8.351 1.00 91.38 207 ALA A O 1
ATOM 1538 N N . ALA A 1 208 ? 2.824 -10.293 -6.405 1.00 93.19 208 ALA A N 1
ATOM 1539 C CA . ALA A 1 208 ? 1.704 -9.869 -5.574 1.00 93.19 208 ALA A CA 1
ATOM 1540 C C . ALA A 1 208 ? 1.976 -8.475 -5.002 1.00 93.19 208 ALA A C 1
ATOM 1542 O O . ALA A 1 208 ? 2.996 -8.243 -4.351 1.00 93.19 208 ALA A O 1
ATOM 1543 N N . VAL A 1 209 ? 1.053 -7.542 -5.222 1.00 93.38 209 VAL A N 1
ATOM 1544 C CA . VAL A 1 209 ? 1.107 -6.176 -4.698 1.00 93.38 209 VAL A CA 1
ATOM 1545 C C . VAL A 1 209 ? -0.009 -5.996 -3.683 1.00 93.38 209 VAL A C 1
ATOM 1547 O O . VAL A 1 209 ? -1.182 -6.163 -3.998 1.00 93.38 209 VAL A O 1
ATOM 1550 N N . ARG A 1 210 ? 0.350 -5.634 -2.455 1.00 93.44 210 ARG A N 1
ATOM 1551 C CA . ARG A 1 210 ? -0.578 -5.437 -1.342 1.00 93.44 210 ARG A CA 1
ATOM 1552 C C . ARG A 1 210 ? -0.395 -4.056 -0.752 1.00 93.44 210 ARG A C 1
ATOM 1554 O O . ARG A 1 210 ? 0.730 -3.633 -0.492 1.00 93.44 210 ARG A O 1
ATOM 1561 N N . ILE A 1 211 ? -1.499 -3.375 -0.505 1.00 91.44 211 ILE A N 1
ATOM 1562 C CA . ILE A 1 211 ? -1.519 -2.149 0.284 1.00 91.44 211 ILE A CA 1
ATOM 1563 C C . ILE A 1 211 ? -1.945 -2.555 1.686 1.00 91.44 211 ILE A C 1
ATOM 1565 O O . ILE A 1 211 ? -3.036 -3.090 1.881 1.00 91.44 211 ILE A O 1
ATOM 1569 N N . VAL A 1 212 ? -1.049 -2.344 2.642 1.00 91.94 212 VAL A N 1
ATOM 1570 C CA . VAL A 1 212 ? -1.275 -2.653 4.050 1.00 91.94 212 VAL A CA 1
ATOM 1571 C C . VAL A 1 212 ? -1.457 -1.338 4.782 1.00 91.94 212 VAL A C 1
ATOM 1573 O O . VAL A 1 212 ? -0.542 -0.516 4.783 1.00 91.94 212 VAL A O 1
ATOM 1576 N N . TRP A 1 213 ? -2.627 -1.141 5.372 1.00 92.12 213 TRP A N 1
ATOM 1577 C CA . TRP A 1 213 ? -2.853 -0.064 6.321 1.00 92.12 213 TRP A CA 1
ATOM 1578 C C . TRP A 1 213 ? -2.456 -0.536 7.717 1.00 92.12 213 TRP A C 1
ATOM 1580 O O . TRP A 1 213 ? -2.700 -1.688 8.078 1.00 92.12 213 TRP A O 1
ATOM 1590 N N . THR A 1 214 ? -1.854 0.358 8.485 1.00 91.12 214 THR A N 1
ATOM 1591 C CA . THR A 1 214 ? -1.425 0.143 9.857 1.00 91.12 214 THR A CA 1
ATOM 1592 C C . THR A 1 214 ? -1.855 1.343 10.689 1.00 91.12 214 THR A C 1
ATOM 1594 O O . THR A 1 214 ? -1.611 2.483 10.304 1.00 91.12 214 THR A O 1
ATOM 1597 N N . THR A 1 215 ? -2.474 1.093 11.842 1.00 88.38 215 THR A N 1
ATOM 1598 C CA . THR A 1 215 ? -2.854 2.153 12.792 1.00 88.38 215 THR A CA 1
ATOM 1599 C C . THR A 1 215 ? -1.637 2.958 13.245 1.00 88.38 215 THR A C 1
ATOM 1601 O O . THR A 1 215 ? -0.565 2.376 13.383 1.00 88.38 215 THR A O 1
ATOM 1604 N N . GLU A 1 216 ? -1.807 4.228 13.627 1.00 82.31 216 GLU A N 1
ATOM 1605 C CA . GLU A 1 216 ? -0.707 5.090 14.110 1.00 82.31 216 GLU A CA 1
ATOM 1606 C C . GLU A 1 216 ? 0.146 4.480 15.247 1.00 82.31 216 GLU A C 1
ATOM 1608 O O . GLU A 1 216 ? 1.319 4.823 15.393 1.00 82.31 216 GLU A O 1
ATOM 1613 N N . ASN A 1 217 ? -0.421 3.579 16.059 1.00 82.75 217 ASN A N 1
ATOM 1614 C CA . ASN A 1 217 ? 0.281 2.909 17.162 1.00 82.75 217 ASN A CA 1
ATOM 1615 C C . ASN A 1 217 ? 0.915 1.556 16.775 1.00 82.75 217 ASN A C 1
ATOM 1617 O O . ASN A 1 217 ? 1.394 0.845 17.657 1.00 82.75 217 ASN A O 1
ATOM 1621 N N . ASP A 1 218 ? 0.872 1.165 15.497 1.00 83.12 218 ASP A N 1
ATOM 1622 C CA . ASP A 1 218 ? 1.301 -0.147 14.980 1.00 83.12 218 ASP A CA 1
ATOM 1623 C C . ASP A 1 218 ? 0.601 -1.365 15.630 1.00 83.12 218 ASP A C 1
ATOM 1625 O O . ASP A 1 218 ? 1.040 -2.507 15.490 1.00 83.12 218 ASP A O 1
ATOM 1629 N N . GLU A 1 219 ? -0.509 -1.150 16.341 1.00 84.12 219 GLU A N 1
ATOM 1630 C CA . GLU A 1 219 ? -1.232 -2.201 17.071 1.00 84.12 219 GLU A CA 1
ATOM 1631 C C . GLU A 1 219 ? -2.068 -3.090 16.144 1.00 84.12 219 GLU A C 1
ATOM 1633 O O . GLU A 1 219 ? -2.346 -4.249 16.468 1.00 84.12 219 GLU A O 1
ATOM 1638 N N . ARG A 1 220 ? -2.465 -2.559 14.984 1.00 84.69 220 ARG A N 1
ATOM 1639 C CA . ARG A 1 220 ? -3.235 -3.276 13.969 1.00 84.69 220 ARG A CA 1
ATOM 1640 C C . ARG A 1 220 ? -2.704 -3.015 12.580 1.00 84.69 220 ARG A C 1
ATOM 1642 O O . ARG A 1 220 ? -2.295 -1.904 12.266 1.00 84.69 220 ARG A O 1
ATOM 1649 N N . SER A 1 221 ? -2.784 -4.048 11.749 1.00 89.25 221 SER A N 1
ATOM 1650 C CA . SER A 1 221 ? -2.547 -3.949 10.315 1.00 89.25 221 SER A CA 1
ATOM 1651 C C . SER A 1 221 ? -3.604 -4.735 9.548 1.00 89.25 221 SER A C 1
ATOM 1653 O O . SER A 1 221 ? -4.035 -5.803 9.988 1.00 89.25 221 SER A O 1
ATOM 1655 N N . GLU A 1 222 ? -4.022 -4.198 8.409 1.00 90.12 222 GLU A N 1
ATOM 1656 C CA . GLU A 1 222 ? -5.035 -4.779 7.534 1.00 90.12 222 GLU A CA 1
ATOM 1657 C C . GLU A 1 222 ? -4.619 -4.610 6.070 1.00 90.12 222 GLU A C 1
ATOM 1659 O O . GLU A 1 222 ? -4.062 -3.584 5.675 1.00 90.12 222 GLU A O 1
ATOM 1664 N N . ILE A 1 223 ? -4.877 -5.629 5.248 1.00 91.25 223 ILE A N 1
ATOM 1665 C CA . ILE A 1 223 ? -4.693 -5.526 3.798 1.00 91.25 223 ILE A CA 1
ATOM 1666 C C . ILE A 1 223 ? -5.939 -4.851 3.229 1.00 91.25 223 ILE A C 1
ATOM 1668 O O . ILE A 1 223 ? -6.996 -5.468 3.155 1.00 91.25 223 ILE A O 1
ATOM 1672 N N . VAL A 1 224 ? -5.799 -3.596 2.810 1.00 90.12 224 VAL A N 1
ATOM 1673 C CA . VAL A 1 224 ? -6.903 -2.810 2.233 1.00 90.12 224 VAL A CA 1
ATOM 1674 C C . VAL A 1 224 ? -7.038 -3.016 0.727 1.00 90.12 224 VAL A C 1
ATOM 1676 O O . VAL A 1 224 ? -8.084 -2.748 0.143 1.00 90.12 224 VAL A O 1
ATOM 1679 N N . TYR A 1 225 ? -5.975 -3.494 0.079 1.00 91.38 225 TYR A N 1
ATOM 1680 C CA . TYR A 1 225 ? -5.979 -3.797 -1.344 1.00 91.38 225 TYR A CA 1
ATOM 1681 C C . TYR A 1 225 ? -4.956 -4.876 -1.674 1.00 91.38 225 TYR A C 1
ATOM 1683 O O . TYR A 1 225 ? -3.840 -4.869 -1.150 1.00 91.38 225 TYR A O 1
ATOM 1691 N N . GLU A 1 226 ? -5.321 -5.763 -2.590 1.00 93.00 226 GLU A N 1
ATOM 1692 C CA . GLU A 1 226 ? -4.439 -6.790 -3.125 1.00 93.00 226 GLU A CA 1
ATOM 1693 C C . GLU A 1 226 ? -4.614 -6.893 -4.638 1.00 93.00 226 GLU A C 1
ATOM 1695 O O . GLU A 1 226 ? -5.726 -6.903 -5.165 1.00 93.00 226 GLU A O 1
ATOM 1700 N N . TRP A 1 227 ? -3.485 -6.985 -5.325 1.00 93.88 227 TRP A N 1
ATOM 1701 C CA . TRP A 1 227 ? -3.388 -7.308 -6.733 1.00 93.88 227 TRP A CA 1
ATOM 1702 C C . TRP A 1 227 ? -2.414 -8.468 -6.909 1.00 93.88 227 TRP A C 1
ATOM 1704 O O . TRP A 1 227 ? -1.350 -8.498 -6.288 1.00 93.88 227 TRP A O 1
ATOM 1714 N N . THR A 1 228 ? -2.765 -9.396 -7.788 1.00 92.69 228 THR A N 1
ATOM 1715 C CA . THR A 1 228 ? -1.918 -10.526 -8.166 1.00 92.69 228 THR A CA 1
ATOM 1716 C C . THR A 1 228 ? -1.713 -10.487 -9.671 1.00 92.69 228 THR A C 1
ATOM 1718 O O . THR A 1 228 ? -2.666 -10.269 -10.426 1.00 92.69 228 THR A O 1
ATOM 1721 N N . GLY A 1 229 ? -0.465 -10.667 -10.091 1.00 87.31 229 GLY A N 1
ATOM 1722 C CA . GLY A 1 229 ? -0.097 -10.753 -11.492 1.00 87.31 229 GLY A CA 1
ATOM 1723 C C . GLY A 1 229 ? -0.733 -11.956 -12.200 1.00 87.31 229 GLY A C 1
ATOM 1724 O O . GLY A 1 229 ? -1.172 -12.910 -11.555 1.00 87.31 229 GLY A O 1
ATOM 1725 N N . PRO A 1 230 ? -0.840 -11.905 -13.537 1.00 85.19 230 PRO A N 1
ATOM 1726 C CA . PRO A 1 230 ? -1.330 -13.029 -14.322 1.00 85.19 230 PRO A CA 1
ATOM 1727 C C . PRO A 1 230 ? -0.325 -14.195 -14.341 1.00 85.19 230 PRO A C 1
ATOM 1729 O O . PRO A 1 230 ? 0.759 -14.070 -14.912 1.00 85.19 230 PRO A O 1
ATOM 1732 N N . ASP A 1 231 ? -0.729 -15.352 -13.803 1.00 76.38 231 ASP A N 1
ATOM 1733 C CA . ASP A 1 231 ? 0.061 -16.591 -13.832 1.00 76.38 231 ASP A CA 1
ATOM 1734 C C . ASP A 1 231 ? 0.601 -16.899 -15.237 1.00 76.38 231 ASP A C 1
ATOM 1736 O O . ASP A 1 231 ? -0.144 -16.974 -16.221 1.00 76.38 231 ASP A O 1
ATOM 1740 N N . ARG A 1 232 ? 1.908 -17.167 -15.334 1.00 64.25 232 ARG A N 1
ATOM 1741 C CA . ARG A 1 232 ? 2.556 -17.533 -16.605 1.00 64.25 232 ARG A CA 1
ATOM 1742 C C . ARG A 1 232 ? 2.343 -18.977 -17.037 1.00 64.25 232 ARG A C 1
ATOM 1744 O O . ARG A 1 232 ? 2.740 -19.349 -18.138 1.00 64.25 232 ARG A O 1
ATOM 1751 N N . THR A 1 233 ? 1.739 -19.810 -16.197 1.00 57.59 233 THR A N 1
ATOM 1752 C CA . THR A 1 233 ? 1.712 -21.271 -16.374 1.00 57.59 233 THR A CA 1
ATOM 1753 C C . THR A 1 233 ? 0.657 -21.779 -17.370 1.00 57.59 233 THR A C 1
ATOM 1755 O O . THR A 1 233 ? 0.427 -22.982 -17.466 1.00 57.59 233 THR A O 1
ATOM 1758 N N . GLY A 1 234 ? 0.050 -20.895 -18.167 1.00 51.31 234 GLY A N 1
ATOM 1759 C CA . GLY A 1 234 ? -0.898 -21.239 -19.232 1.00 51.31 234 GLY A CA 1
ATOM 1760 C C . GLY A 1 234 ? -0.290 -21.277 -20.640 1.00 51.31 234 GLY A C 1
ATOM 1761 O O . GLY A 1 234 ? -0.820 -20.603 -21.524 1.00 51.31 234 GLY A O 1
ATOM 1762 N N . GLY A 1 235 ? 0.798 -22.028 -20.853 1.00 38.50 235 GLY A N 1
ATOM 1763 C CA . GLY A 1 235 ? 1.451 -22.214 -22.161 1.00 38.50 235 GLY A CA 1
ATOM 1764 C C . GLY A 1 235 ? 1.885 -23.649 -22.419 1.00 38.50 235 GLY A C 1
ATOM 1765 O O . GLY A 1 235 ? 2.595 -24.200 -21.551 1.00 38.50 235 GLY A O 1
#

Secondary structure (DSSP, 8-state):
----S----PPP--------------------------------------------------------S-------HHHHHHHHHHHHHHHHHHHHHHHHHHHTTSS-PPP-EEEEEEEE---STTB-EEEEEEEEE--EEGGGEEEEEES-EETTS-BEEE-STHHHHHHTTEE-TT-EEEE-GGGEEETTS-B--TTS-EE-TT-EEEEEEE-TTSS-EEEEEEEEPPPS---

InterPro domains:
  IPR012859 Archaeal Type IV pilin, N-terminal [PF07790] (73-152)
  IPR013373 Flagellin/pilin, N-terminal site, archaea [TIGR02537] (71-103)

Foldseek 3Di:
DDDDDDPDDDDDDDDDPPPPDDDPDPPDDDDDDDDDDDDDDDDDDDDDDDDDDDDDDDDDDDDDDDPDDPPPPVCPPVNVVVVVVVVVCCVCVVVVVVCVVCVVVVPDDDWQWDKDKDWDQDCPWQGIKIKIAGADTDKAFLVQKWKAKPCKAWPVRFDKGFPRCQVCVQCNGIRDHGGMGMDTQQRIDGPVRHRRDRVTHIDQQAMKIWMWGAPPVNPDIDTNDIDGHHDPPPD

Organism: NCBI:txid2479928

Sequence (235 aa):
MVVLGDGQVVPTPRGRRILSRSLILYKRIHLFGRTTGRAGHGRLCCSKRSDALSRQGRNQAGMSRGMWFGRERGVSEVVGVVLLIGVTALLVGGVGVYLFQYGGALEESGPSFSASTTYNDSAIGDGQTLRIVHESGEPVPTGEVSLRIQDATTERGTPVEYDGSALERQVGSAFTSSETVVLDRTAFTTGSGTPVTGSQHLDLGEAAVRIVWTTENDERSEIVYEWTGPDRTGG

Radius of gyration: 39.01 Å; chains: 1; bounding box: 104×53×102 Å

pLDDT: mean 73.93, std 19.17, range [37.94, 97.12]